Protein AF-K2GQ55-F1 (afdb_monomer)

Sequence (360 aa):
MLLIDILLFVNYVIGKKYDCITTNPDGVVEFISQTQTMPTHCKEFDKIKNYSYLFTRDYTFSANVISCKSMTFEGSLSIINTGNHWINVSTVEFLENSQIEFHANLESNTEFIFGANSKVMWYGSLSFQRLVKFKTAPSLNQTQLVIWDSNMIHLYKPNTTSNGFEIINPRDNKQCFDVMSFNNNNSLDFDKNSDNHYLQKDFDKGLKMTYGIAYLLSNKKLMRFCPNGIILNKNIICTIISPDYLPPLYPGSNYPFNYPHCPCNDETECTLNIESSLKSVNFNMVNISNTILHIDHEITLYNFVSAKQINVDDNVKLIIGSVASNNEYSQMIKFNNFEITNIRKSGIRSQFKYSSTKIH

Mean predicted aligned error: 9.98 Å

Foldseek 3Di:
DVVVVVVVVVCVVVLPPFQWEWDQPDNDTDIAGSPPPDRPPPDQQDVVPQGGYEYAEEDEDADQEHEHAEYEYDAEYEYAHPNQHEHEYQEYYYAALYEYEYAHHYEHQHEYEYYHNAAYEAAEAYEYFEEYYYQDAADAQRERAADQHALAYFFFPDDPVGNTYAYDDHPPDQFKHWHYFHQDLCRQVSPVPDPGGDHQVCQPVFNDHPFFTWHQALSSRIIMTGGPPHDDDQEHEKEFQDQEQDDDPDTDDPHRIPGNSDDSPDLGEYEYHYPQVAQEHEDVLDDAQRYEYEAEAAHEYENDAEYQEYEYEPPYHYHYYYPDPDDDDPRDYDYNDYDYDDPDDPPDDDDDDDDDDDDD

Structure (mmCIF, N/CA/C/O backbone):
data_AF-K2GQ55-F1
#
_entry.id   AF-K2GQ55-F1
#
loop_
_atom_site.group_PDB
_atom_site.id
_atom_site.type_symbol
_atom_site.label_atom_id
_atom_site.label_alt_id
_atom_site.label_comp_id
_atom_site.label_asym_id
_atom_site.label_entity_id
_atom_site.label_seq_id
_atom_site.pdbx_PDB_ins_code
_atom_site.Cartn_x
_atom_site.Cartn_y
_atom_site.Cartn_z
_atom_site.occupancy
_atom_site.B_iso_or_equiv
_atom_site.auth_seq_id
_atom_site.auth_comp_id
_atom_site.auth_asym_id
_atom_site.auth_atom_id
_atom_site.pdbx_PDB_model_num
ATOM 1 N N . MET A 1 1 ? 34.014 -32.989 -15.238 1.00 54.66 1 MET A N 1
ATOM 2 C CA . MET A 1 1 ? 33.503 -32.243 -16.406 1.00 54.66 1 MET A CA 1
ATOM 3 C C . MET A 1 1 ? 32.023 -31.955 -16.254 1.00 54.66 1 MET A C 1
ATOM 5 O O . MET A 1 1 ? 31.723 -30.815 -15.951 1.00 54.66 1 MET A O 1
ATOM 9 N N . LEU A 1 2 ? 31.138 -32.962 -16.247 1.00 56.38 2 LEU A N 1
ATOM 10 C CA . LEU A 1 2 ? 29.676 -32.770 -16.196 1.00 56.38 2 LEU A CA 1
ATOM 11 C C . LEU A 1 2 ? 29.158 -31.759 -15.145 1.00 56.38 2 LEU A C 1
ATOM 13 O O . LEU A 1 2 ? 28.290 -30.956 -15.453 1.00 56.38 2 LEU A O 1
ATOM 17 N N . LEU A 1 3 ? 29.694 -31.762 -13.917 1.00 48.56 3 LEU A N 1
ATOM 18 C CA . LEU A 1 3 ? 29.253 -30.842 -12.854 1.00 48.56 3 LEU A CA 1
ATOM 19 C C . LEU A 1 3 ? 29.685 -29.383 -13.100 1.00 48.56 3 LEU A C 1
ATOM 21 O O . LEU A 1 3 ? 28.941 -28.459 -12.791 1.00 48.56 3 LEU A O 1
ATOM 25 N N . ILE A 1 4 ? 30.878 -29.189 -13.671 1.00 59.09 4 ILE A N 1
ATOM 26 C CA . ILE A 1 4 ? 31.424 -27.874 -14.040 1.00 59.09 4 ILE A CA 1
ATOM 27 C C . ILE A 1 4 ? 30.675 -27.339 -15.262 1.00 59.09 4 ILE A C 1
ATOM 29 O O . ILE A 1 4 ? 30.332 -26.164 -15.293 1.00 59.09 4 ILE A O 1
ATOM 33 N N . ASP A 1 5 ? 30.343 -28.214 -16.212 1.00 44.41 5 ASP A N 1
ATOM 34 C CA . ASP A 1 5 ? 29.557 -27.870 -17.397 1.00 44.41 5 ASP A CA 1
ATOM 35 C C . ASP A 1 5 ? 28.110 -27.501 -17.023 1.00 44.41 5 ASP A C 1
ATOM 37 O O . ASP A 1 5 ? 27.577 -26.530 -17.550 1.00 44.41 5 ASP A O 1
ATOM 41 N N . ILE A 1 6 ? 27.495 -28.190 -16.050 1.00 59.22 6 ILE A N 1
ATOM 42 C CA . ILE A 1 6 ? 26.180 -27.822 -15.493 1.00 59.22 6 ILE A CA 1
ATOM 43 C C . ILE A 1 6 ? 26.255 -26.484 -14.744 1.00 59.22 6 ILE A C 1
ATOM 45 O O . ILE A 1 6 ? 25.395 -25.635 -14.947 1.00 59.22 6 ILE A O 1
ATOM 49 N N . LEU A 1 7 ? 27.281 -26.253 -13.919 1.00 44.12 7 LEU A N 1
ATOM 50 C CA . LEU A 1 7 ? 27.482 -24.973 -13.222 1.00 44.12 7 LEU A CA 1
ATOM 51 C C . LEU A 1 7 ? 27.727 -23.811 -14.195 1.00 44.12 7 LEU A C 1
ATOM 53 O O . LEU A 1 7 ? 27.197 -22.720 -13.990 1.00 44.12 7 LEU A O 1
ATOM 57 N N . LEU A 1 8 ? 28.485 -24.030 -15.271 1.00 45.28 8 LEU A N 1
ATOM 58 C CA . LEU A 1 8 ? 28.691 -23.051 -16.340 1.00 45.28 8 LEU A CA 1
ATOM 59 C C . LEU A 1 8 ? 27.409 -22.810 -17.137 1.00 45.28 8 LEU A C 1
ATOM 61 O O . LEU A 1 8 ? 27.114 -21.663 -17.449 1.00 45.28 8 LEU A O 1
ATOM 65 N N . PHE A 1 9 ? 26.617 -23.846 -17.417 1.00 42.47 9 PHE A N 1
ATOM 66 C CA . PHE A 1 9 ? 25.341 -23.714 -18.120 1.00 42.47 9 PHE A CA 1
ATOM 67 C C . PHE A 1 9 ? 24.284 -23.009 -17.260 1.00 42.47 9 PHE A C 1
ATOM 69 O O . PHE A 1 9 ? 23.573 -22.147 -17.759 1.00 42.47 9 PHE A O 1
ATOM 76 N N . VAL A 1 10 ? 24.223 -23.292 -15.956 1.00 45.50 10 VAL A N 1
ATOM 77 C CA . VAL A 1 10 ? 23.361 -22.580 -15.000 1.00 45.50 10 VAL A CA 1
ATOM 78 C C . VAL A 1 10 ? 23.778 -21.110 -14.900 1.00 45.50 10 VAL A C 1
ATOM 80 O O . VAL A 1 10 ? 22.920 -20.244 -15.023 1.00 45.50 10 VAL A O 1
ATOM 83 N N . ASN A 1 11 ? 25.075 -20.797 -14.804 1.00 36.53 11 ASN A N 1
ATOM 84 C CA . ASN A 1 11 ? 25.550 -19.407 -14.845 1.00 36.53 11 ASN A CA 1
ATOM 85 C C . ASN A 1 11 ? 25.309 -18.728 -16.211 1.00 36.53 11 ASN A C 1
ATOM 87 O O . ASN A 1 11 ? 24.976 -17.548 -16.256 1.00 36.53 11 ASN A O 1
ATOM 91 N N . TYR A 1 12 ? 25.405 -19.461 -17.325 1.00 38.53 12 TYR A N 1
ATOM 92 C CA . TYR A 1 12 ? 25.126 -18.952 -18.675 1.00 38.53 12 TYR A CA 1
ATOM 93 C C . TYR A 1 12 ? 23.629 -18.684 -18.907 1.00 38.53 12 TYR A C 1
ATOM 95 O O . TYR A 1 12 ? 23.268 -17.713 -19.569 1.00 38.53 12 TYR A O 1
ATOM 103 N N . VAL A 1 13 ? 22.751 -19.515 -18.336 1.00 43.31 13 VAL A N 1
ATOM 104 C CA . VAL A 1 13 ? 21.288 -19.363 -18.399 1.00 43.31 13 VAL A CA 1
ATOM 105 C C . VAL A 1 13 ? 20.795 -18.280 -17.429 1.00 43.31 13 VAL A C 1
ATOM 107 O O . VAL A 1 13 ? 19.871 -17.543 -17.767 1.00 43.31 13 VAL A O 1
ATOM 110 N N . ILE A 1 14 ? 21.442 -18.114 -16.269 1.00 43.88 14 ILE A N 1
ATOM 111 C CA . ILE A 1 14 ? 21.199 -16.986 -15.351 1.00 43.88 14 ILE A CA 1
ATOM 112 C C . ILE A 1 14 ? 21.713 -15.663 -15.962 1.00 43.88 14 ILE A C 1
ATOM 114 O O . ILE A 1 14 ? 21.113 -14.609 -15.752 1.00 43.88 14 ILE A O 1
ATOM 118 N N . GLY A 1 15 ? 22.752 -15.715 -16.804 1.00 42.06 15 GLY A N 1
ATOM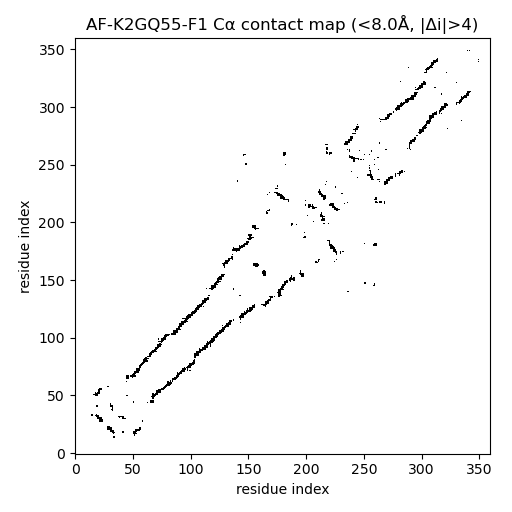 119 C CA . GLY A 1 15 ? 23.419 -14.562 -17.420 1.00 42.06 15 GLY A CA 1
ATOM 120 C C . GLY A 1 15 ? 22.666 -13.783 -18.511 1.00 42.06 15 GLY A C 1
ATOM 121 O O . GLY A 1 15 ? 23.310 -13.029 -19.235 1.00 42.06 15 GLY A O 1
ATOM 122 N N . LYS A 1 16 ? 21.342 -13.926 -18.688 1.00 54.28 16 LYS A N 1
ATOM 123 C CA . LYS A 1 16 ? 20.598 -13.197 -19.748 1.00 54.28 16 LYS A CA 1
ATOM 124 C C . LYS A 1 16 ? 19.200 -12.687 -19.368 1.00 54.28 16 LYS A C 1
ATOM 126 O O . LYS A 1 16 ? 18.341 -12.575 -20.241 1.00 54.28 16 LYS A O 1
ATOM 131 N N . LYS A 1 17 ? 18.926 -12.366 -18.097 1.00 69.62 17 LYS A N 1
ATOM 132 C CA . LYS A 1 17 ? 17.640 -11.721 -17.741 1.00 69.62 17 LYS A CA 1
ATOM 133 C C . LYS A 1 17 ? 17.667 -10.189 -17.871 1.00 69.62 17 LYS A C 1
ATOM 135 O O . LYS A 1 17 ? 16.632 -9.596 -18.165 1.00 69.62 17 LYS A O 1
ATOM 140 N N . TYR A 1 18 ? 18.828 -9.560 -17.699 1.00 80.19 18 TYR A N 1
ATOM 141 C CA . TYR A 1 18 ? 18.969 -8.100 -17.655 1.00 80.19 18 TYR A CA 1
ATOM 142 C C . TYR A 1 18 ? 20.150 -7.646 -18.513 1.00 80.19 18 TYR A C 1
ATOM 144 O O . TYR A 1 18 ? 21.153 -8.353 -18.594 1.00 80.19 18 TYR A O 1
ATOM 152 N N . ASP A 1 19 ? 20.037 -6.467 -19.123 1.00 82.56 19 ASP A N 1
ATOM 153 C CA . ASP A 1 19 ? 21.114 -5.881 -19.924 1.00 82.56 19 ASP A CA 1
ATOM 154 C C . ASP A 1 19 ? 22.137 -5.194 -19.017 1.00 82.56 19 ASP A C 1
ATOM 156 O O . ASP A 1 19 ? 23.343 -5.367 -19.193 1.00 82.56 19 ASP A O 1
ATOM 160 N N . CYS A 1 20 ? 21.647 -4.460 -18.013 1.00 84.69 20 CYS A N 1
ATOM 161 C CA . CYS A 1 20 ? 22.444 -3.598 -17.149 1.00 84.69 20 CYS A CA 1
ATOM 162 C C . CYS A 1 20 ? 22.182 -3.896 -15.669 1.00 84.69 20 CYS A C 1
ATOM 164 O O . CYS A 1 20 ? 21.028 -4.011 -15.258 1.00 84.69 20 CYS A O 1
ATOM 166 N N . ILE A 1 21 ? 23.241 -3.976 -14.861 1.00 85.69 21 ILE A N 1
ATOM 167 C CA . ILE A 1 21 ? 23.153 -4.156 -13.401 1.00 85.69 21 ILE A CA 1
ATOM 168 C C . ILE A 1 21 ? 23.889 -3.016 -12.700 1.00 85.69 21 ILE A C 1
ATOM 170 O O . ILE A 1 21 ? 25.001 -2.674 -13.103 1.00 85.69 21 ILE A O 1
ATOM 174 N N . THR A 1 22 ? 23.296 -2.455 -11.643 1.00 81.62 22 THR A N 1
ATOM 175 C CA . THR A 1 22 ? 23.974 -1.472 -10.787 1.00 81.62 22 THR A CA 1
ATOM 176 C C . THR A 1 22 ? 25.158 -2.092 -10.047 1.00 81.62 22 THR A C 1
ATOM 178 O O . THR A 1 22 ? 25.018 -3.114 -9.371 1.00 81.62 22 THR A O 1
ATOM 181 N N . THR A 1 23 ? 26.310 -1.436 -10.091 1.00 76.94 23 THR A N 1
ATOM 182 C CA . THR A 1 23 ? 27.508 -1.796 -9.327 1.00 76.94 23 THR A CA 1
ATOM 183 C C . THR A 1 23 ? 28.035 -0.607 -8.549 1.00 76.94 23 THR A C 1
ATOM 185 O O . THR A 1 23 ? 27.749 0.531 -8.899 1.00 76.94 23 THR A O 1
ATOM 188 N N . ASN A 1 24 ? 28.814 -0.873 -7.502 1.00 68.19 24 ASN A N 1
ATOM 189 C CA . ASN A 1 24 ? 29.443 0.170 -6.699 1.00 68.19 24 ASN A CA 1
ATOM 190 C C . ASN A 1 24 ? 30.912 -0.190 -6.409 1.00 68.19 24 ASN A C 1
ATOM 192 O O . ASN A 1 24 ? 31.211 -0.596 -5.284 1.00 68.19 24 ASN A O 1
ATOM 196 N N . PRO A 1 25 ? 31.805 -0.161 -7.418 1.00 58.56 25 PRO A N 1
ATOM 197 C CA . PRO A 1 25 ? 33.199 -0.550 -7.224 1.00 58.56 25 PRO A CA 1
ATOM 198 C C . PRO A 1 25 ? 33.938 0.410 -6.279 1.00 58.56 25 PRO A C 1
ATOM 200 O O . PRO A 1 25 ? 34.732 -0.055 -5.470 1.00 58.56 25 PRO A O 1
ATOM 203 N N . ASP A 1 26 ? 33.602 1.710 -6.318 1.00 56.22 26 ASP A N 1
ATOM 204 C CA . ASP A 1 26 ? 34.391 2.783 -5.684 1.00 56.22 26 ASP A CA 1
ATOM 205 C C . ASP A 1 26 ? 33.547 3.873 -4.981 1.00 56.22 26 ASP A C 1
ATOM 207 O O . ASP A 1 26 ? 33.962 5.023 -4.850 1.00 56.22 26 ASP A O 1
ATOM 211 N N . GLY A 1 27 ? 32.325 3.558 -4.543 1.00 58.84 27 GLY A N 1
ATOM 212 C CA . GLY A 1 27 ? 31.404 4.534 -3.933 1.00 58.84 27 GLY A CA 1
ATOM 213 C C . GLY A 1 27 ? 30.547 5.316 -4.939 1.00 58.84 27 GLY A C 1
ATOM 214 O O . GLY A 1 27 ? 29.640 6.039 -4.528 1.00 58.84 27 GLY A O 1
ATOM 215 N N . VAL A 1 28 ? 30.794 5.147 -6.242 1.00 64.25 28 VAL A N 1
ATOM 216 C CA . VAL A 1 28 ? 29.974 5.679 -7.338 1.00 64.25 28 VAL A CA 1
ATOM 217 C C . VAL A 1 28 ? 29.130 4.549 -7.919 1.00 64.25 28 VAL A C 1
ATOM 219 O O . VAL A 1 28 ? 29.651 3.489 -8.271 1.00 64.25 28 VAL A O 1
ATOM 222 N N . VAL A 1 29 ? 27.818 4.7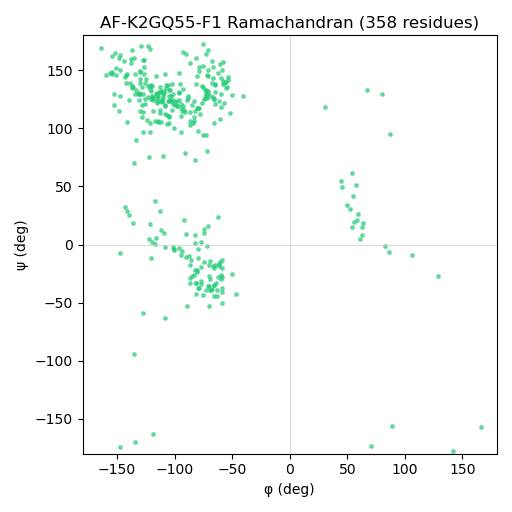70 -8.017 1.00 66.38 29 VAL A N 1
ATOM 223 C CA . VAL A 1 29 ? 26.913 3.791 -8.622 1.00 66.38 29 VAL A CA 1
ATOM 224 C C . VAL A 1 29 ? 27.003 3.888 -10.142 1.00 66.38 29 VAL A C 1
ATOM 226 O O . VAL A 1 29 ? 26.662 4.912 -10.730 1.00 66.38 29 VAL A O 1
ATOM 229 N N . GLU A 1 30 ? 27.440 2.800 -10.768 1.00 74.06 30 GLU A N 1
ATOM 230 C CA . GLU A 1 30 ? 27.568 2.650 -12.221 1.00 74.06 30 GLU A CA 1
ATOM 231 C C . GLU A 1 30 ? 26.724 1.474 -12.726 1.00 74.06 30 GLU A C 1
ATOM 233 O O . GLU A 1 30 ? 26.266 0.647 -11.937 1.00 74.06 30 GLU A O 1
ATOM 238 N N . PHE A 1 31 ? 26.543 1.359 -14.044 1.00 78.06 31 PHE A N 1
ATOM 239 C CA . PHE A 1 31 ? 25.898 0.200 -14.661 1.00 78.06 31 PHE A CA 1
ATOM 240 C C . PHE A 1 31 ? 26.902 -0.638 -15.450 1.00 78.06 31 PHE A C 1
ATOM 242 O O . PHE A 1 31 ? 27.559 -0.138 -16.361 1.00 78.06 31 PHE A O 1
ATOM 249 N N . ILE A 1 32 ? 26.956 -1.941 -15.166 1.00 75.50 32 ILE A N 1
ATOM 250 C CA . ILE A 1 32 ? 27.760 -2.895 -15.938 1.00 75.50 32 ILE A CA 1
ATOM 251 C C . ILE A 1 32 ? 26.852 -3.717 -16.852 1.00 75.50 32 ILE A C 1
ATOM 253 O O . ILE A 1 32 ? 25.830 -4.256 -16.420 1.00 75.50 32 ILE A O 1
ATOM 257 N N . SER A 1 33 ? 27.261 -3.831 -18.117 1.00 74.94 33 SER A N 1
ATOM 258 C CA . SER A 1 33 ? 26.619 -4.694 -19.111 1.00 74.94 33 SER A CA 1
ATOM 259 C C . SER A 1 33 ? 26.852 -6.170 -18.793 1.00 74.94 33 SER A C 1
ATOM 261 O O . SER A 1 33 ? 27.997 -6.602 -18.657 1.00 74.94 33 SER A O 1
ATOM 263 N N . GLN A 1 34 ? 25.781 -6.962 -18.730 1.00 70.56 34 GLN A N 1
ATOM 264 C CA . GLN A 1 34 ? 25.870 -8.424 -18.583 1.00 70.56 34 GLN A CA 1
ATOM 265 C C . GLN A 1 34 ? 26.158 -9.127 -19.913 1.00 70.56 34 GLN A C 1
ATOM 267 O O . GLN A 1 34 ? 26.728 -10.218 -19.948 1.00 70.56 34 GLN A O 1
ATOM 272 N N . THR A 1 35 ? 25.829 -8.488 -21.036 1.00 59.88 35 THR A N 1
ATOM 273 C CA . THR A 1 35 ? 26.257 -8.944 -22.357 1.00 59.88 35 THR A CA 1
ATOM 274 C C . THR A 1 35 ? 27.668 -8.411 -22.597 1.00 59.88 35 THR A C 1
ATOM 276 O O . THR A 1 35 ? 27.844 -7.205 -22.746 1.00 59.88 35 THR A O 1
ATOM 279 N N . GLN A 1 36 ? 28.684 -9.279 -22.596 1.00 51.78 36 GLN A N 1
ATOM 280 C CA . GLN A 1 36 ? 30.129 -8.957 -22.654 1.00 51.78 36 GLN A CA 1
ATOM 281 C C . GLN A 1 36 ? 30.615 -8.221 -23.931 1.00 51.78 36 GLN A C 1
ATOM 283 O O . GLN A 1 36 ? 31.789 -8.264 -24.289 1.00 51.78 36 GLN A O 1
ATOM 288 N N . THR A 1 37 ? 29.742 -7.518 -24.643 1.00 47.84 37 THR A N 1
ATOM 289 C CA . THR A 1 37 ? 30.074 -6.648 -25.768 1.00 47.84 37 THR A CA 1
ATOM 290 C C . THR A 1 37 ? 30.318 -5.224 -25.257 1.00 47.84 37 THR A C 1
ATOM 292 O O . THR A 1 37 ? 29.445 -4.375 -25.360 1.00 47.84 37 THR A O 1
ATOM 295 N N . MET A 1 38 ? 31.511 -4.984 -24.700 1.00 46.72 38 MET A N 1
ATOM 296 C CA . MET A 1 38 ? 32.070 -3.690 -24.250 1.00 46.72 38 MET A CA 1
ATOM 297 C C . MET A 1 38 ? 31.385 -2.990 -23.037 1.00 46.72 38 MET A C 1
ATOM 299 O O . MET A 1 38 ? 30.170 -2.799 -23.030 1.00 46.72 38 MET A O 1
ATOM 303 N N . PRO A 1 39 ? 32.153 -2.497 -22.035 1.00 50.19 39 PRO A N 1
ATOM 304 C CA . PRO A 1 39 ? 31.628 -1.808 -20.837 1.00 50.19 39 PRO A CA 1
ATOM 305 C C . PRO A 1 39 ? 30.786 -0.549 -21.112 1.00 50.19 39 PRO A C 1
ATOM 307 O O . PRO A 1 39 ? 30.006 -0.118 -20.274 1.00 50.19 39 PRO A O 1
ATOM 310 N N . THR A 1 40 ? 30.921 0.052 -22.295 1.00 51.66 40 THR A N 1
ATOM 311 C CA . THR A 1 40 ? 30.380 1.373 -22.653 1.00 51.66 40 THR A CA 1
ATOM 312 C C . THR A 1 40 ? 28.904 1.390 -23.082 1.00 51.66 40 THR A C 1
ATOM 314 O O . THR A 1 40 ? 28.390 2.456 -23.432 1.00 51.66 40 THR A O 1
ATOM 317 N N . HIS A 1 41 ? 28.205 0.248 -23.084 1.00 60.59 41 HIS A N 1
ATOM 318 C CA . HIS A 1 41 ? 26.826 0.161 -23.591 1.00 60.59 41 HIS A CA 1
ATOM 319 C C . HIS A 1 41 ? 25.739 0.494 -22.565 1.00 60.59 41 HIS A C 1
ATOM 321 O O . HIS A 1 41 ? 24.730 1.085 -22.948 1.00 60.59 41 HIS A O 1
ATOM 327 N N . CYS A 1 42 ? 25.946 0.190 -21.284 1.00 70.06 42 CYS A N 1
ATOM 328 C CA . CYS A 1 42 ? 25.000 0.531 -20.224 1.00 70.06 42 CYS A CA 1
ATOM 329 C C . CYS A 1 42 ? 25.191 1.981 -19.781 1.00 70.06 42 CYS A C 1
ATOM 331 O O . CYS A 1 42 ? 25.728 2.262 -18.716 1.00 70.06 42 CYS A O 1
ATOM 333 N N . LYS A 1 43 ? 24.769 2.920 -20.630 1.00 65.75 43 LYS A N 1
ATOM 334 C CA . LYS A 1 43 ? 24.594 4.308 -20.201 1.00 65.75 43 LYS A CA 1
ATOM 335 C C . LYS A 1 43 ? 23.283 4.448 -19.433 1.00 65.75 43 LYS A C 1
ATOM 337 O O . LYS A 1 43 ? 22.313 3.727 -19.693 1.00 65.75 43 LYS A O 1
ATOM 342 N N . GLU A 1 44 ? 23.279 5.386 -18.496 1.00 65.12 44 GLU A N 1
ATOM 343 C CA . GLU A 1 44 ? 22.095 5.804 -17.757 1.00 65.12 44 GLU A CA 1
ATOM 344 C C . GLU A 1 44 ? 20.969 6.158 -18.745 1.00 65.12 44 GLU A C 1
ATOM 346 O O . GLU A 1 44 ? 21.095 7.087 -19.543 1.00 65.12 44 GLU A O 1
ATOM 351 N N . PHE A 1 45 ? 19.907 5.349 -18.731 1.00 66.56 45 PHE A N 1
ATOM 352 C CA . PHE A 1 45 ? 18.636 5.577 -19.423 1.00 66.56 45 PHE A CA 1
ATOM 353 C C . PHE A 1 45 ? 18.740 6.052 -20.888 1.00 66.56 45 PHE A C 1
ATOM 355 O O . PHE A 1 45 ? 18.083 7.012 -21.302 1.00 66.56 45 PHE A O 1
ATOM 362 N N . ASP A 1 46 ? 19.547 5.352 -21.697 1.00 58.72 46 ASP A N 1
ATOM 363 C CA . ASP A 1 46 ? 19.682 5.623 -23.133 1.00 58.72 46 ASP A CA 1
ATOM 364 C C . ASP A 1 46 ? 18.367 5.317 -23.878 1.00 58.72 46 ASP A C 1
ATOM 366 O O . ASP A 1 46 ? 18.022 4.158 -24.140 1.00 58.72 46 ASP A O 1
ATOM 370 N N . LYS A 1 47 ? 17.645 6.385 -24.251 1.00 53.22 47 LYS A N 1
ATOM 371 C CA . LYS A 1 47 ? 16.368 6.351 -24.991 1.00 53.22 47 LYS A CA 1
ATOM 372 C C . LYS A 1 47 ? 16.394 5.483 -26.246 1.00 53.22 47 LYS A C 1
ATOM 374 O O . LYS A 1 47 ? 15.342 5.049 -26.703 1.00 53.22 47 LYS A O 1
ATOM 379 N N . ILE A 1 48 ? 17.566 5.283 -26.844 1.00 54.12 48 ILE A N 1
ATOM 380 C CA . ILE A 1 48 ? 17.694 4.642 -28.153 1.00 54.12 48 ILE A CA 1
ATOM 381 C C . ILE A 1 48 ? 17.665 3.111 -28.028 1.00 54.12 48 ILE A C 1
ATOM 383 O O . ILE A 1 48 ? 17.357 2.425 -29.000 1.00 54.12 48 ILE A O 1
ATOM 387 N N . LYS A 1 49 ? 17.971 2.550 -26.849 1.00 59.81 49 LYS A N 1
ATOM 388 C CA . LYS A 1 49 ? 18.387 1.141 -26.749 1.00 59.81 49 LYS A CA 1
ATOM 389 C C . LYS A 1 49 ? 17.470 0.219 -25.944 1.00 59.81 49 LYS A C 1
ATOM 391 O O . LYS A 1 49 ? 17.745 -0.973 -25.898 1.00 59.81 49 LYS A O 1
ATOM 396 N N . ASN A 1 50 ? 16.361 0.732 -25.398 1.00 75.31 50 ASN A N 1
ATOM 397 C CA . ASN A 1 50 ? 15.305 -0.055 -24.738 1.00 75.31 50 ASN A CA 1
ATOM 398 C C . ASN A 1 50 ? 15.862 -1.141 -23.790 1.00 75.31 50 ASN A C 1
ATOM 400 O O . ASN A 1 50 ? 15.568 -2.327 -23.940 1.00 75.31 50 ASN A O 1
ATOM 404 N N . TYR A 1 51 ? 16.709 -0.726 -22.847 1.00 82.94 51 TYR A N 1
ATOM 405 C CA . TYR A 1 51 ? 17.425 -1.631 -21.948 1.00 82.94 51 TYR A CA 1
ATOM 406 C C . TYR A 1 51 ? 16.569 -2.142 -20.785 1.00 82.94 51 TYR A C 1
ATOM 408 O O . TYR A 1 51 ? 15.646 -1.466 -20.319 1.00 82.94 51 TYR A O 1
ATOM 416 N N . SER A 1 52 ? 16.915 -3.330 -20.296 1.00 87.50 52 SER A N 1
ATOM 417 C CA . SER A 1 52 ? 16.435 -3.923 -19.049 1.00 87.50 52 SER A CA 1
ATOM 418 C C . SER A 1 52 ? 17.463 -3.729 -17.927 1.00 87.50 52 SER A C 1
ATOM 420 O O . SER A 1 52 ? 18.586 -4.226 -18.019 1.00 87.50 52 SER A O 1
ATOM 422 N N . TYR A 1 53 ? 17.067 -3.042 -16.856 1.00 88.19 53 TYR A N 1
ATOM 423 C CA . TYR A 1 53 ? 17.922 -2.696 -15.718 1.00 88.19 53 TYR A CA 1
ATOM 424 C C . TYR A 1 53 ? 17.582 -3.527 -14.476 1.00 88.19 53 TYR A C 1
ATOM 426 O O . TYR A 1 53 ? 16.406 -3.681 -14.145 1.00 88.19 53 TYR A O 1
ATOM 434 N N . LEU A 1 54 ? 18.606 -4.004 -13.766 1.00 91.12 54 LEU A N 1
ATOM 435 C CA . LEU A 1 54 ? 18.508 -4.557 -12.416 1.00 91.12 54 LEU A CA 1
ATOM 436 C C . LEU A 1 54 ? 19.200 -3.620 -11.421 1.00 91.12 54 LEU A C 1
ATOM 438 O O . LEU A 1 54 ? 20.399 -3.348 -11.527 1.00 91.12 54 LEU A O 1
ATOM 442 N N . PHE A 1 55 ? 18.439 -3.180 -10.431 1.00 91.75 55 PHE A N 1
ATOM 443 C CA . PHE A 1 55 ? 18.895 -2.385 -9.305 1.00 91.75 55 PHE A CA 1
ATOM 444 C C . PHE A 1 55 ? 19.056 -3.293 -8.090 1.00 91.75 55 PHE A C 1
ATOM 446 O O . PHE A 1 55 ? 18.101 -3.932 -7.649 1.00 91.75 55 PHE A O 1
ATOM 453 N N . THR A 1 56 ? 20.272 -3.334 -7.559 1.00 91.38 56 THR A N 1
ATOM 454 C CA . THR A 1 56 ? 20.651 -4.096 -6.356 1.00 91.38 56 THR A CA 1
ATOM 455 C C . THR A 1 56 ? 21.186 -3.192 -5.245 1.00 91.38 56 THR A C 1
ATOM 457 O O . THR A 1 56 ? 21.659 -3.668 -4.212 1.00 91.38 56 THR A O 1
ATOM 460 N N . ARG A 1 57 ? 21.188 -1.875 -5.483 1.00 89.06 57 ARG A N 1
ATOM 461 C CA . ARG A 1 57 ? 21.735 -0.834 -4.610 1.00 89.06 57 ARG A CA 1
ATOM 462 C C . ARG A 1 57 ? 20.928 0.448 -4.752 1.00 89.06 57 ARG A C 1
ATOM 464 O O . ARG A 1 57 ? 20.257 0.641 -5.768 1.00 89.06 57 ARG A O 1
ATOM 471 N N . ASP A 1 58 ? 21.059 1.317 -3.756 1.00 91.62 58 ASP A N 1
ATOM 472 C CA . ASP A 1 58 ? 20.523 2.674 -3.806 1.00 91.62 58 ASP A CA 1
ATOM 473 C C . ASP A 1 58 ? 21.018 3.398 -5.056 1.00 91.62 58 ASP A C 1
ATOM 475 O O . ASP A 1 58 ? 22.173 3.235 -5.460 1.00 91.62 58 ASP A O 1
ATOM 479 N N . TYR A 1 59 ? 20.153 4.200 -5.671 1.00 88.81 59 TYR A N 1
ATOM 480 C CA . TYR A 1 59 ? 20.517 4.943 -6.867 1.00 88.81 59 TYR A CA 1
ATOM 481 C C . TYR A 1 59 ? 19.792 6.280 -6.955 1.00 88.81 59 TYR A C 1
ATOM 483 O O . TYR A 1 59 ? 18.564 6.344 -6.914 1.00 88.81 59 TYR A O 1
ATOM 491 N N . THR A 1 60 ? 20.572 7.342 -7.145 1.00 89.38 60 THR A N 1
ATOM 492 C CA . THR A 1 60 ? 20.071 8.704 -7.329 1.00 89.38 60 THR A CA 1
ATOM 493 C C . THR A 1 60 ? 20.445 9.197 -8.714 1.00 89.38 60 THR A C 1
ATOM 495 O O . THR A 1 60 ? 21.612 9.145 -9.096 1.00 89.38 60 THR A O 1
ATOM 498 N N . PHE A 1 61 ? 19.466 9.722 -9.442 1.00 84.25 61 PHE A N 1
ATOM 499 C CA . PHE A 1 61 ? 19.655 10.283 -10.775 1.00 84.25 61 PHE A CA 1
ATOM 500 C C . PHE A 1 61 ? 18.892 11.597 -10.957 1.00 84.25 61 PHE A C 1
ATOM 502 O O . PHE A 1 61 ? 18.048 11.977 -10.139 1.00 84.25 61 PHE A O 1
ATOM 509 N N . SER A 1 62 ? 19.206 12.317 -12.034 1.00 81.94 62 SER A N 1
ATOM 510 C CA . SER A 1 62 ? 18.608 13.620 -12.369 1.00 81.94 62 SER A CA 1
ATOM 511 C C . SER A 1 62 ? 18.237 13.763 -13.852 1.00 81.94 62 SER A C 1
ATOM 513 O O . SER A 1 62 ? 18.055 14.872 -14.348 1.00 81.94 62 SER A O 1
ATOM 515 N N . ALA A 1 63 ? 18.119 12.653 -14.586 1.00 71.31 63 ALA A N 1
ATOM 516 C CA . ALA A 1 63 ? 17.904 12.685 -16.029 1.00 71.31 63 ALA A CA 1
ATOM 517 C C . ALA A 1 63 ? 16.529 13.257 -16.443 1.00 71.31 63 ALA A C 1
ATOM 519 O O . ALA A 1 63 ? 15.484 12.919 -15.886 1.00 71.31 63 ALA A O 1
ATOM 520 N N . ASN A 1 64 ? 16.533 14.075 -17.505 1.00 68.56 64 ASN A N 1
ATOM 521 C CA . ASN A 1 64 ? 15.356 14.826 -17.963 1.00 68.56 64 ASN A CA 1
ATOM 522 C C . ASN A 1 64 ? 14.240 13.968 -18.577 1.00 68.56 64 ASN A C 1
ATOM 524 O O . ASN A 1 64 ? 13.079 14.368 -18.597 1.00 68.56 64 ASN A O 1
ATOM 528 N N . VAL A 1 65 ? 14.576 12.810 -19.144 1.00 70.19 65 VAL A N 1
ATOM 529 C CA . VAL A 1 65 ? 13.592 11.877 -19.701 1.00 70.19 65 VAL A CA 1
ATOM 530 C C . VAL A 1 65 ? 14.168 10.478 -19.623 1.00 70.19 65 VAL A C 1
ATOM 532 O O . VAL A 1 65 ? 15.185 10.195 -20.257 1.00 70.19 65 VAL A O 1
ATOM 535 N N . ILE A 1 66 ? 13.474 9.602 -18.911 1.00 77.75 66 ILE A N 1
ATOM 536 C CA . ILE A 1 66 ? 13.891 8.219 -18.729 1.00 77.75 66 ILE A CA 1
ATOM 537 C C . ILE A 1 66 ? 12.893 7.328 -19.436 1.00 77.75 66 ILE A C 1
ATOM 539 O O . ILE A 1 66 ? 11.697 7.382 -19.151 1.00 77.75 66 ILE A O 1
ATOM 543 N N . SER A 1 67 ? 13.385 6.502 -20.355 1.00 85.31 67 SER A N 1
ATOM 544 C CA . SER A 1 67 ? 12.592 5.418 -20.912 1.00 85.31 67 SER A CA 1
ATOM 545 C C . SER A 1 67 ? 13.409 4.145 -21.031 1.00 85.31 67 SER A C 1
ATOM 547 O O . SER A 1 67 ? 14.564 4.181 -21.453 1.00 85.31 67 SER A O 1
ATOM 549 N N . CYS A 1 68 ? 12.824 3.024 -20.618 1.00 86.00 68 CYS A N 1
ATOM 550 C CA . CYS A 1 68 ? 13.489 1.729 -20.648 1.00 86.00 68 CYS A CA 1
ATOM 551 C C . CYS A 1 68 ? 12.489 0.579 -20.804 1.00 86.00 68 CYS A C 1
ATOM 553 O O . CYS A 1 68 ? 11.279 0.730 -20.602 1.00 86.00 68 CYS A O 1
ATOM 555 N N . LYS A 1 69 ? 13.005 -0.599 -21.154 1.00 88.56 69 LYS A N 1
ATOM 556 C CA . LYS A 1 69 ? 12.186 -1.799 -21.309 1.00 88.56 69 LYS A CA 1
ATOM 557 C C . LYS A 1 69 ? 11.699 -2.276 -19.958 1.00 88.56 69 LYS A C 1
ATOM 559 O O . LYS A 1 69 ? 10.501 -2.463 -19.764 1.00 88.56 69 LYS A O 1
ATOM 564 N N . SER A 1 70 ? 12.620 -2.460 -19.018 1.00 91.31 70 SER A N 1
ATOM 565 C CA . SER A 1 70 ? 12.255 -2.890 -17.678 1.00 91.31 70 SER A CA 1
ATOM 566 C C . SER A 1 70 ? 13.168 -2.336 -16.602 1.00 91.31 70 SER A C 1
ATOM 568 O O . SER A 1 70 ? 14.361 -2.140 -16.826 1.00 91.31 70 SER A O 1
ATOM 570 N N . MET A 1 71 ? 12.596 -2.162 -15.418 1.00 93.56 71 MET A N 1
ATOM 571 C CA . MET A 1 71 ? 13.324 -1.947 -14.176 1.00 93.56 71 MET A CA 1
ATOM 572 C C . MET A 1 71 ? 12.985 -3.081 -13.218 1.00 93.56 71 MET A C 1
ATOM 574 O O . MET A 1 71 ? 11.813 -3.350 -12.954 1.00 93.56 71 MET A O 1
ATOM 578 N N . THR A 1 72 ? 14.009 -3.748 -12.708 1.00 95.81 72 THR A N 1
ATOM 579 C CA . THR A 1 72 ? 13.872 -4.803 -11.713 1.00 95.81 72 THR A CA 1
ATOM 580 C C . THR A 1 72 ? 14.635 -4.422 -10.459 1.00 95.81 72 THR A C 1
ATOM 582 O O . THR A 1 72 ? 15.750 -3.920 -10.555 1.00 95.81 72 THR A O 1
ATOM 585 N N . PHE A 1 73 ? 14.043 -4.659 -9.295 1.00 96.50 73 PHE A N 1
ATOM 586 C CA . PHE A 1 73 ? 14.599 -4.273 -8.003 1.00 96.50 73 PHE A CA 1
ATOM 587 C C . PHE A 1 73 ? 14.798 -5.498 -7.121 1.00 96.50 73 PHE A C 1
ATOM 589 O O . PHE A 1 73 ? 13.888 -6.322 -6.993 1.00 96.50 73 PHE A O 1
ATOM 596 N N . GLU A 1 74 ? 15.978 -5.599 -6.518 1.00 95.19 74 GLU A N 1
ATOM 597 C CA . GLU A 1 74 ? 16.366 -6.693 -5.635 1.00 95.19 74 GLU A CA 1
ATOM 598 C C . GLU A 1 74 ? 16.977 -6.163 -4.338 1.00 95.19 74 GLU A C 1
ATOM 600 O O . GLU A 1 74 ? 17.912 -5.363 -4.353 1.00 95.19 74 GLU A O 1
ATOM 605 N N . GLY A 1 75 ? 16.474 -6.668 -3.212 1.00 94.75 75 GLY A N 1
ATOM 606 C CA . GLY A 1 75 ? 16.970 -6.324 -1.883 1.00 94.75 75 GLY A CA 1
ATOM 607 C C . GLY A 1 75 ? 16.272 -5.106 -1.280 1.00 94.75 75 GLY A C 1
ATOM 608 O O . GLY A 1 75 ? 15.128 -4.797 -1.617 1.00 94.75 75 GLY A O 1
ATOM 609 N N . SER A 1 76 ? 16.953 -4.449 -0.344 1.00 97.19 76 SER A N 1
ATOM 610 C CA . SER A 1 76 ? 16.453 -3.256 0.343 1.00 97.19 76 SER A CA 1
ATOM 611 C C . SER A 1 76 ? 17.220 -2.038 -0.144 1.00 97.19 76 SER A C 1
ATOM 613 O O . SER A 1 76 ? 18.424 -1.962 0.101 1.00 97.19 76 SER A O 1
ATOM 615 N N . LEU A 1 77 ? 16.552 -1.130 -0.854 1.00 95.44 77 LEU A N 1
ATOM 616 C CA . LEU A 1 77 ? 17.213 0.013 -1.485 1.00 95.44 77 LEU A CA 1
ATOM 617 C C . LEU A 1 77 ? 16.276 1.208 -1.702 1.00 95.44 77 LEU A C 1
ATOM 619 O O . LEU A 1 77 ? 15.051 1.064 -1.711 1.00 95.44 77 LEU A O 1
ATOM 623 N N . SER A 1 78 ? 16.872 2.376 -1.928 1.00 95.25 78 SER A N 1
ATOM 624 C CA . SER A 1 78 ? 16.202 3.635 -2.249 1.00 95.25 78 SER A CA 1
ATOM 625 C C . SER A 1 78 ? 16.551 4.117 -3.658 1.00 95.25 78 SER A C 1
ATOM 627 O O . SER A 1 78 ? 17.719 4.184 -4.043 1.00 95.25 78 SER A O 1
ATOM 629 N N . ILE A 1 79 ? 15.532 4.462 -4.441 1.00 93.06 79 ILE A N 1
ATOM 630 C CA . ILE A 1 79 ? 15.670 5.012 -5.789 1.00 93.06 79 ILE A CA 1
ATOM 631 C C . ILE A 1 79 ? 15.136 6.434 -5.795 1.00 93.06 79 ILE A C 1
ATOM 633 O O . ILE A 1 79 ? 13.964 6.655 -5.497 1.00 93.06 79 ILE A O 1
ATOM 637 N N . ILE A 1 80 ? 15.977 7.395 -6.169 1.00 92.81 80 ILE A N 1
ATOM 638 C CA . ILE A 1 80 ? 15.645 8.816 -6.082 1.00 92.81 80 ILE A CA 1
ATOM 639 C C . ILE A 1 80 ? 15.842 9.494 -7.435 1.00 92.81 80 ILE A C 1
ATOM 641 O O . ILE A 1 80 ? 16.950 9.550 -7.967 1.00 92.81 80 ILE A O 1
ATOM 645 N N . ASN A 1 81 ? 14.769 10.079 -7.967 1.00 90.00 81 ASN A N 1
ATOM 646 C CA . ASN A 1 81 ? 14.833 10.968 -9.119 1.00 90.00 81 ASN A CA 1
ATOM 647 C C . ASN A 1 81 ? 14.768 12.432 -8.672 1.00 90.00 81 ASN A C 1
ATOM 649 O O . ASN A 1 81 ? 13.696 12.993 -8.452 1.00 90.00 81 ASN A O 1
ATOM 653 N N . THR A 1 82 ? 15.920 13.087 -8.619 1.00 88.50 82 THR A N 1
ATOM 654 C CA . THR A 1 82 ? 16.020 14.511 -8.256 1.00 88.50 82 THR A CA 1
ATOM 655 C C . THR A 1 82 ? 15.550 15.463 -9.359 1.00 88.50 82 THR A C 1
ATOM 657 O O . THR A 1 82 ? 15.296 16.633 -9.087 1.00 88.50 82 THR A O 1
ATOM 660 N N . GLY A 1 83 ? 15.393 14.978 -10.596 1.00 82.12 83 GLY A N 1
ATOM 661 C CA . GLY A 1 83 ? 14.906 15.775 -11.726 1.00 82.12 83 GLY A CA 1
ATOM 662 C C . GLY A 1 83 ? 13.383 15.950 -11.760 1.00 82.12 83 GLY A C 1
ATOM 663 O O . GLY A 1 83 ? 12.883 16.754 -12.538 1.00 82.12 83 GLY A O 1
ATOM 664 N N . ASN A 1 84 ? 12.625 15.205 -10.943 1.00 79.50 84 ASN A N 1
ATOM 665 C CA . ASN A 1 84 ? 11.150 15.208 -10.919 1.00 79.50 84 ASN A CA 1
ATOM 666 C C . ASN A 1 84 ? 10.475 14.891 -12.281 1.00 79.50 84 ASN A C 1
ATOM 668 O O . ASN A 1 84 ? 9.301 15.191 -12.510 1.00 79.50 84 ASN A O 1
ATOM 672 N N . HIS A 1 85 ? 11.204 14.269 -13.208 1.00 85.06 85 HIS A N 1
ATOM 673 C CA . HIS A 1 85 ? 10.693 13.882 -14.522 1.00 85.06 85 HIS A CA 1
ATOM 674 C C . HIS A 1 85 ? 10.019 12.505 -14.503 1.00 85.06 85 HIS A C 1
ATOM 676 O O . HIS A 1 85 ? 10.322 11.658 -13.662 1.00 85.06 85 HIS A O 1
ATOM 682 N N . TRP A 1 86 ? 9.115 12.271 -15.460 1.00 90.06 86 TRP A N 1
ATOM 683 C CA . TRP A 1 86 ? 8.448 10.979 -15.620 1.00 90.06 86 TRP A CA 1
ATOM 684 C C . TRP A 1 86 ? 9.400 9.906 -16.151 1.00 90.06 86 TRP A C 1
ATOM 686 O O . TRP A 1 86 ? 10.091 10.093 -17.158 1.00 90.06 86 TRP A O 1
ATOM 696 N N . ILE A 1 87 ? 9.369 8.755 -15.488 1.00 91.44 87 ILE A N 1
ATOM 697 C CA . ILE A 1 87 ? 10.013 7.516 -15.911 1.00 91.44 87 ILE A CA 1
ATOM 698 C C . ILE A 1 87 ? 8.996 6.712 -16.715 1.00 91.44 87 ILE A C 1
ATOM 700 O O . ILE A 1 87 ? 7.962 6.328 -16.185 1.00 91.44 87 ILE A O 1
ATOM 704 N N . ASN A 1 88 ? 9.292 6.434 -17.981 1.00 91.69 88 ASN A N 1
ATOM 705 C CA . ASN A 1 88 ? 8.441 5.634 -18.860 1.00 91.69 88 ASN A CA 1
ATOM 706 C C . ASN A 1 88 ? 9.024 4.235 -19.044 1.00 91.69 88 ASN A C 1
ATOM 708 O O . ASN A 1 88 ? 9.987 4.046 -19.791 1.00 91.69 88 ASN A O 1
ATOM 712 N N . VAL A 1 89 ? 8.441 3.238 -18.393 1.00 92.12 89 VAL A N 1
ATOM 713 C CA . VAL A 1 89 ? 8.964 1.870 -18.389 1.00 92.12 89 VAL A CA 1
ATOM 714 C C . VAL A 1 89 ? 7.905 0.881 -18.860 1.00 92.12 89 VAL A C 1
ATOM 716 O O . VAL A 1 89 ? 6.725 1.018 -18.557 1.00 92.12 89 VAL A O 1
ATOM 719 N N . SER A 1 90 ? 8.299 -0.139 -19.625 1.00 92.81 90 SER A N 1
ATOM 720 C CA . SER A 1 90 ? 7.322 -1.159 -20.039 1.00 92.81 90 SER A CA 1
ATOM 721 C C . SER A 1 90 ? 6.981 -2.112 -18.894 1.00 92.81 90 SER A C 1
ATOM 723 O O . SER A 1 90 ? 5.810 -2.426 -18.677 1.00 92.81 90 SER A O 1
ATOM 725 N N . THR A 1 91 ? 7.988 -2.564 -18.144 1.00 95.12 91 THR A N 1
ATOM 726 C CA . THR A 1 91 ? 7.809 -3.502 -17.030 1.00 95.12 91 THR A CA 1
ATOM 727 C C . THR A 1 91 ? 8.582 -3.090 -15.784 1.00 95.12 91 THR A C 1
ATOM 729 O O . THR A 1 91 ? 9.790 -2.882 -15.833 1.00 95.12 91 THR A O 1
ATOM 732 N N . VAL A 1 92 ? 7.897 -3.051 -14.648 1.00 97.12 92 VAL A N 1
ATOM 733 C CA . VAL A 1 92 ? 8.505 -2.903 -13.323 1.00 97.12 92 VAL A CA 1
ATOM 734 C C . VAL A 1 92 ? 8.361 -4.218 -12.569 1.00 97.12 92 VAL A C 1
ATOM 736 O O . VAL A 1 92 ? 7.260 -4.760 -12.504 1.00 97.12 92 VAL A O 1
ATOM 739 N N . GLU A 1 93 ? 9.447 -4.740 -12.000 1.00 97.81 93 GLU A N 1
ATOM 740 C CA . GLU A 1 93 ? 9.425 -5.959 -11.184 1.00 97.81 93 GLU A CA 1
ATOM 741 C C . GLU A 1 93 ? 10.157 -5.752 -9.853 1.00 97.81 93 GLU A C 1
ATOM 743 O O . GLU A 1 93 ? 11.341 -5.435 -9.825 1.00 97.81 93 GLU A O 1
ATOM 748 N N . PHE A 1 94 ? 9.472 -6.008 -8.744 1.00 97.88 94 PHE A N 1
ATOM 749 C CA . PHE A 1 94 ? 10.072 -6.122 -7.417 1.00 97.88 94 PHE A CA 1
ATOM 750 C C . PHE A 1 94 ? 10.289 -7.600 -7.114 1.00 97.88 94 PHE A C 1
ATOM 752 O O . PHE A 1 94 ? 9.331 -8.375 -7.110 1.00 97.88 94 PHE A O 1
ATOM 759 N N . LEU A 1 95 ? 11.535 -8.022 -6.897 1.00 96.81 95 LEU A N 1
ATOM 760 C CA . LEU A 1 95 ? 11.826 -9.418 -6.571 1.00 96.81 95 LEU A CA 1
ATOM 761 C C . LEU A 1 95 ? 11.359 -9.767 -5.154 1.00 96.81 95 LEU A C 1
ATOM 763 O O . LEU A 1 95 ? 11.004 -8.899 -4.354 1.00 96.81 95 LEU A O 1
ATOM 767 N N . GLU A 1 96 ? 11.330 -11.060 -4.847 1.00 95.69 96 GLU A N 1
ATOM 768 C CA . GLU A 1 96 ? 10.870 -11.561 -3.551 1.00 95.69 96 GLU A CA 1
ATOM 769 C C . GLU A 1 96 ? 11.644 -10.928 -2.389 1.00 95.69 96 GLU A C 1
ATOM 771 O O . GLU A 1 96 ? 12.852 -10.724 -2.468 1.00 95.69 96 GLU A O 1
ATOM 776 N N . ASN A 1 97 ? 10.926 -10.611 -1.311 1.00 96.38 97 ASN A N 1
ATOM 777 C CA . ASN A 1 97 ? 11.423 -9.959 -0.096 1.00 96.38 97 ASN A CA 1
ATOM 778 C C . ASN A 1 97 ? 12.024 -8.551 -0.287 1.00 96.38 97 ASN A C 1
ATOM 780 O O . ASN A 1 97 ? 12.500 -7.971 0.689 1.00 96.38 97 ASN A O 1
ATOM 784 N N . SER A 1 98 ? 11.973 -7.970 -1.490 1.00 97.19 98 SER A N 1
ATOM 785 C CA . SER A 1 98 ? 12.532 -6.636 -1.741 1.00 97.19 98 SER A CA 1
ATOM 786 C C . SER A 1 98 ? 11.786 -5.549 -0.964 1.00 97.19 98 SER A C 1
ATOM 788 O O . SER A 1 98 ? 10.556 -5.569 -0.905 1.00 97.19 98 SER A O 1
ATOM 790 N N . GLN A 1 99 ? 12.521 -4.596 -0.390 1.00 97.62 99 GLN A N 1
ATOM 791 C CA . GLN A 1 99 ? 11.990 -3.458 0.367 1.00 97.62 99 GLN A CA 1
ATOM 792 C C . GLN A 1 99 ? 12.459 -2.169 -0.304 1.00 97.62 99 GLN A C 1
ATOM 794 O O . GLN A 1 99 ? 13.593 -1.739 -0.107 1.00 97.62 99 GLN A O 1
ATOM 799 N N . ILE A 1 100 ? 11.612 -1.583 -1.144 1.0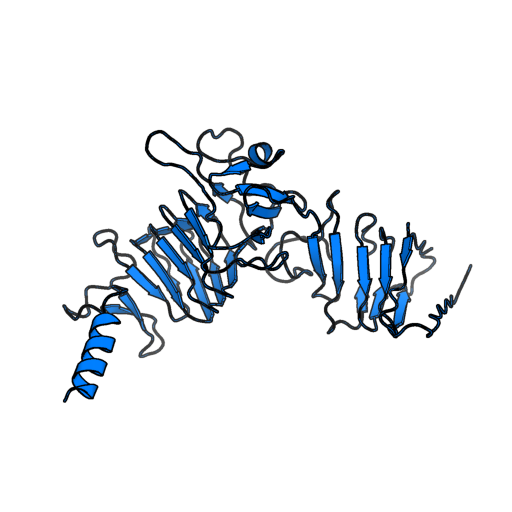0 97.50 100 ILE A N 1
ATOM 800 C CA . ILE A 1 100 ? 12.019 -0.471 -2.004 1.00 97.50 100 ILE A CA 1
ATOM 801 C C . ILE A 1 100 ? 11.393 0.826 -1.533 1.00 97.50 100 ILE A C 1
ATOM 803 O O . ILE A 1 100 ? 10.183 0.899 -1.332 1.00 97.50 100 ILE A O 1
ATOM 807 N N . GLU A 1 101 ? 1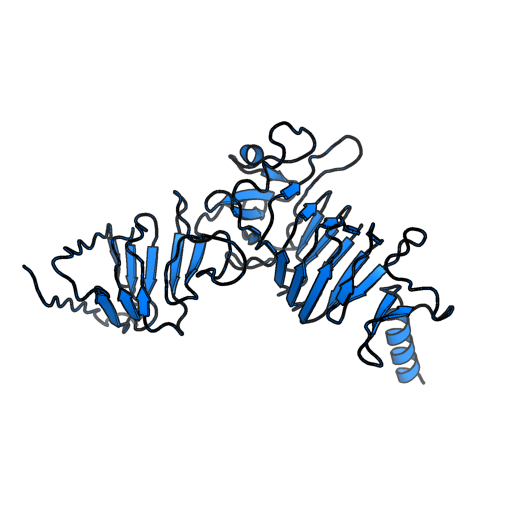2.210 1.861 -1.423 1.00 96.75 101 GLU A N 1
ATOM 808 C CA . GLU A 1 101 ? 11.755 3.238 -1.318 1.00 96.75 101 GLU A CA 1
ATOM 809 C C . GLU A 1 101 ? 11.959 3.925 -2.669 1.00 96.75 101 GLU A C 1
ATOM 811 O O . GLU A 1 101 ? 13.055 3.905 -3.220 1.00 96.75 101 GLU A O 1
ATOM 816 N N . PHE A 1 102 ? 10.902 4.481 -3.251 1.00 95.12 102 PHE A N 1
ATOM 817 C CA . PHE A 1 102 ? 10.941 5.017 -4.607 1.00 95.12 102 PHE A CA 1
ATOM 818 C C . PHE A 1 102 ? 10.431 6.453 -4.635 1.00 95.12 102 PHE A C 1
ATOM 820 O O . PHE A 1 102 ? 9.253 6.702 -4.393 1.00 95.12 102 PHE A O 1
ATOM 827 N N . HIS A 1 103 ? 11.318 7.389 -4.961 1.00 94.38 103 HIS A N 1
ATOM 828 C CA . HIS A 1 103 ? 11.065 8.828 -5.014 1.00 94.38 103 HIS A CA 1
ATOM 829 C C . HIS A 1 103 ? 11.077 9.317 -6.462 1.00 94.38 103 HIS A C 1
ATOM 831 O O . HIS A 1 103 ? 12.069 9.885 -6.927 1.00 94.38 103 HIS A O 1
ATOM 837 N N . ALA A 1 104 ? 10.006 9.043 -7.212 1.00 92.19 104 ALA A N 1
ATOM 838 C CA . ALA A 1 104 ? 9.848 9.553 -8.574 1.00 92.19 104 ALA A CA 1
ATOM 839 C C . ALA A 1 104 ? 8.412 9.445 -9.106 1.00 92.19 104 ALA A C 1
ATOM 841 O O . ALA A 1 104 ? 7.568 8.719 -8.579 1.00 92.19 104 ALA A O 1
ATOM 842 N N . ASN A 1 105 ? 8.185 10.100 -10.246 1.00 94.12 105 ASN A N 1
ATOM 843 C CA . ASN A 1 105 ? 7.007 9.881 -11.078 1.00 94.12 105 ASN A CA 1
ATOM 844 C C . ASN A 1 105 ? 7.285 8.745 -12.075 1.00 94.12 105 ASN A C 1
ATOM 846 O O . ASN A 1 105 ? 8.286 8.802 -12.797 1.00 94.12 105 ASN A O 1
ATOM 850 N N . LEU A 1 106 ? 6.421 7.729 -12.141 1.00 94.88 106 LEU A N 1
ATOM 851 C CA . LEU A 1 106 ? 6.612 6.581 -13.035 1.00 94.88 106 LEU A CA 1
ATOM 852 C C . LEU A 1 106 ? 5.324 6.160 -13.734 1.00 94.88 106 LEU A C 1
ATOM 854 O O . LEU A 1 106 ? 4.274 6.010 -13.115 1.00 94.88 106 LEU A O 1
ATOM 858 N N . GLU A 1 107 ? 5.450 5.881 -15.026 1.00 94.81 107 GLU A N 1
ATOM 859 C CA . GLU A 1 107 ? 4.445 5.232 -15.853 1.00 94.81 107 GLU A CA 1
ATOM 860 C C . GLU A 1 107 ? 4.908 3.830 -16.258 1.00 94.81 107 GLU A C 1
ATOM 862 O O . GLU A 1 107 ? 5.980 3.658 -16.847 1.00 94.81 107 GLU A O 1
ATOM 867 N N . SER A 1 108 ? 4.090 2.826 -15.926 1.00 94.94 108 SER A N 1
ATOM 868 C CA . SER A 1 108 ? 4.255 1.448 -16.385 1.00 94.94 108 SER A CA 1
ATOM 869 C C . SER A 1 108 ? 3.276 1.129 -17.512 1.00 94.94 108 SER A C 1
ATOM 871 O O . SER A 1 108 ? 2.056 1.092 -17.313 1.00 94.94 108 SER A O 1
ATOM 873 N N . ASN A 1 109 ? 3.823 0.844 -18.694 1.00 92.25 109 ASN A N 1
ATOM 874 C CA . ASN A 1 109 ? 3.037 0.666 -19.917 1.00 92.25 109 ASN A CA 1
ATOM 875 C C . ASN A 1 109 ? 2.443 -0.744 -20.063 1.00 92.25 109 ASN A C 1
ATOM 877 O O . ASN A 1 109 ? 1.455 -0.950 -20.766 1.00 92.25 109 ASN A O 1
ATOM 881 N N . THR A 1 110 ? 3.067 -1.760 -19.457 1.00 94.06 110 THR A N 1
ATOM 882 C CA . THR A 1 110 ? 2.653 -3.164 -19.635 1.00 94.06 110 THR A CA 1
ATOM 883 C C . THR A 1 110 ? 2.419 -3.870 -18.310 1.00 94.06 110 THR A C 1
ATOM 885 O O . THR A 1 110 ? 1.320 -4.377 -18.088 1.00 94.06 110 THR A O 1
ATOM 888 N N . GLU A 1 111 ? 3.428 -3.945 -17.441 1.00 96.19 111 GLU A N 1
ATOM 889 C CA . GLU A 1 111 ? 3.352 -4.774 -16.232 1.00 96.19 111 GLU A CA 1
ATOM 890 C C . GLU A 1 111 ? 4.024 -4.110 -15.029 1.00 96.19 111 GLU A C 1
ATOM 892 O O . GLU A 1 111 ? 5.107 -3.537 -15.129 1.00 96.19 111 GLU A O 1
ATOM 897 N N . PHE A 1 112 ? 3.390 -4.228 -13.870 1.00 97.81 112 PHE A N 1
ATOM 898 C CA . PHE A 1 112 ? 3.923 -3.834 -12.575 1.00 97.81 112 PHE A CA 1
ATOM 899 C C . PHE A 1 112 ? 3.782 -5.023 -11.624 1.00 97.81 112 PHE A C 1
ATOM 901 O O . PHE A 1 112 ? 2.669 -5.449 -11.308 1.00 97.81 112 PHE A O 1
ATOM 908 N N . ILE A 1 113 ? 4.907 -5.631 -11.259 1.00 98.06 113 ILE A N 1
ATOM 909 C CA . ILE A 1 113 ? 4.964 -6.988 -10.714 1.00 98.06 113 ILE A CA 1
ATOM 910 C C . ILE A 1 113 ? 5.564 -6.963 -9.314 1.00 98.06 113 ILE A C 1
ATOM 912 O O . ILE A 1 113 ? 6.691 -6.509 -9.128 1.00 98.06 113 ILE A O 1
ATOM 916 N N . PHE A 1 114 ? 4.852 -7.546 -8.356 1.00 97.69 114 PHE A N 1
ATOM 917 C CA . PHE A 1 114 ? 5.324 -7.751 -6.992 1.00 97.69 114 PHE A CA 1
ATOM 918 C C . PHE A 1 114 ? 5.697 -9.211 -6.743 1.00 97.69 114 PHE A C 1
ATOM 920 O O . PHE A 1 114 ? 4.906 -10.134 -6.974 1.00 97.69 114 PHE A O 1
ATOM 927 N N . GLY A 1 115 ? 6.911 -9.424 -6.246 1.00 95.69 115 GLY A N 1
ATOM 928 C CA . GLY A 1 115 ? 7.358 -10.685 -5.674 1.00 95.69 115 GLY A CA 1
ATOM 929 C C . GLY A 1 115 ? 6.725 -10.954 -4.309 1.00 95.69 115 GLY A C 1
ATOM 930 O O . GLY A 1 115 ? 6.198 -10.053 -3.650 1.00 95.69 115 GLY A O 1
ATOM 931 N N . ALA A 1 116 ? 6.799 -12.209 -3.867 1.00 93.12 116 ALA A N 1
ATOM 932 C CA . ALA A 1 116 ? 6.360 -12.603 -2.533 1.00 93.12 116 ALA A CA 1
ATOM 933 C C . ALA A 1 116 ? 7.052 -11.753 -1.455 1.00 93.12 116 ALA A C 1
ATOM 935 O O . ALA A 1 116 ? 8.255 -11.517 -1.538 1.00 93.12 116 ALA A O 1
ATOM 936 N N . ASN A 1 117 ? 6.289 -11.278 -0.464 1.00 91.94 117 ASN A N 1
ATOM 937 C CA . ASN A 1 117 ? 6.761 -10.431 0.646 1.00 91.94 117 ASN A CA 1
ATOM 938 C C . ASN A 1 117 ? 7.509 -9.146 0.240 1.00 91.94 117 ASN A C 1
ATOM 940 O O . ASN A 1 117 ? 8.181 -8.540 1.075 1.00 91.94 117 ASN A O 1
ATOM 944 N N . SER A 1 118 ? 7.417 -8.725 -1.023 1.00 95.62 118 SER A N 1
ATOM 945 C CA . SER A 1 118 ? 7.967 -7.438 -1.436 1.00 95.62 118 SER A CA 1
ATOM 946 C C . SER A 1 118 ? 7.114 -6.297 -0.878 1.00 95.62 118 SER A C 1
ATOM 948 O O . SER A 1 118 ? 5.896 -6.429 -0.738 1.00 95.62 118 SER A O 1
ATOM 950 N N . LYS A 1 119 ? 7.752 -5.180 -0.533 1.00 95.75 119 LYS A N 1
ATOM 951 C CA . LYS A 1 119 ? 7.080 -3.955 -0.099 1.00 95.75 119 LYS A CA 1
ATOM 952 C C . LYS A 1 119 ? 7.727 -2.765 -0.784 1.00 95.75 119 LYS A C 1
ATOM 954 O O . LYS A 1 119 ? 8.949 -2.664 -0.857 1.00 95.75 119 LYS A O 1
ATOM 959 N N . VAL A 1 120 ? 6.894 -1.861 -1.269 1.00 96.81 120 VAL A N 1
ATOM 960 C CA . VAL A 1 120 ? 7.309 -0.674 -2.004 1.00 96.81 120 VAL A CA 1
ATOM 961 C C . VAL A 1 120 ? 6.659 0.534 -1.358 1.00 96.81 120 VAL A C 1
ATOM 963 O O . VAL A 1 120 ? 5.435 0.620 -1.275 1.00 96.81 120 VAL A O 1
ATOM 966 N N . MET A 1 121 ? 7.488 1.457 -0.890 1.00 95.94 121 MET A N 1
ATOM 967 C CA . MET A 1 121 ? 7.091 2.776 -0.422 1.00 95.94 121 MET A CA 1
ATOM 968 C C . MET A 1 121 ? 7.315 3.763 -1.558 1.00 95.94 121 MET A C 1
ATOM 970 O O . MET A 1 121 ? 8.434 3.905 -2.041 1.00 95.94 121 MET A O 1
ATOM 974 N N . TRP A 1 122 ? 6.249 4.410 -2.010 1.00 95.81 122 TRP A N 1
ATOM 975 C CA . TRP A 1 122 ? 6.270 5.279 -3.175 1.00 95.81 122 TRP A CA 1
ATOM 976 C C . TRP A 1 122 ? 6.014 6.735 -2.793 1.00 95.81 122 TRP A C 1
ATOM 978 O O . TRP A 1 122 ? 5.032 7.045 -2.115 1.00 95.81 122 TRP A O 1
ATOM 988 N N . TYR A 1 123 ? 6.870 7.618 -3.289 1.00 94.06 123 TYR A N 1
ATOM 989 C CA . TYR A 1 123 ? 6.828 9.063 -3.123 1.00 94.06 123 TYR A CA 1
ATOM 990 C C . TYR A 1 123 ? 6.899 9.691 -4.520 1.00 94.06 123 TYR A C 1
ATOM 992 O O . TYR A 1 123 ? 7.954 9.788 -5.143 1.00 94.06 123 TYR A O 1
ATOM 1000 N N . GLY A 1 124 ? 5.740 10.037 -5.062 1.00 92.75 124 GLY A N 1
ATOM 1001 C CA . GLY A 1 124 ? 5.561 10.569 -6.404 1.00 92.75 124 GLY A CA 1
ATOM 1002 C C . GLY A 1 124 ? 4.298 10.044 -7.087 1.00 92.75 124 GLY A C 1
ATOM 1003 O O . GLY A 1 124 ? 3.492 9.296 -6.528 1.00 92.75 124 GLY A O 1
ATOM 1004 N N . SER A 1 125 ? 4.115 10.454 -8.335 1.00 94.75 125 SER A N 1
ATOM 1005 C CA . SER A 1 125 ? 2.973 10.065 -9.163 1.00 94.75 125 SER A CA 1
ATOM 1006 C C . SER A 1 125 ? 3.171 8.685 -9.782 1.00 94.75 125 SER A C 1
ATOM 1008 O O . SER A 1 125 ? 4.279 8.318 -10.175 1.00 94.75 125 SER A O 1
ATOM 1010 N N . LEU A 1 126 ? 2.084 7.929 -9.910 1.00 96.12 126 LEU A N 1
ATOM 1011 C CA . LEU A 1 126 ? 2.095 6.606 -10.529 1.00 96.12 126 LEU A CA 1
ATOM 1012 C C . LEU A 1 126 ? 1.072 6.526 -11.650 1.00 96.12 126 LEU A C 1
ATOM 1014 O O . LEU A 1 126 ? -0.054 6.993 -11.516 1.00 96.12 126 LEU A O 1
ATOM 1018 N N . SER A 1 127 ? 1.451 5.887 -12.746 1.00 96.19 127 SER A N 1
ATOM 1019 C CA . SER A 1 127 ? 0.562 5.615 -13.865 1.00 96.19 127 SER A CA 1
ATOM 1020 C C . SER A 1 127 ? 0.662 4.148 -14.271 1.00 96.19 127 SER A C 1
ATOM 1022 O O . SER A 1 127 ? 1.757 3.606 -14.435 1.00 96.19 127 SER A O 1
ATOM 1024 N N . PHE A 1 128 ? -0.489 3.492 -14.406 1.00 97.06 128 PHE A N 1
ATOM 1025 C CA . PHE A 1 128 ? -0.611 2.077 -14.734 1.00 97.06 128 PHE A CA 1
ATOM 1026 C C . PHE A 1 128 ? -1.472 1.909 -15.979 1.00 97.06 128 PHE A C 1
ATOM 1028 O O . PHE A 1 128 ? -2.698 2.046 -15.932 1.00 97.06 128 PHE A O 1
ATOM 1035 N N . GLN A 1 129 ? -0.835 1.572 -17.097 1.00 94.81 129 GLN A N 1
ATOM 1036 C CA . GLN A 1 129 ? -1.539 1.423 -18.365 1.00 94.81 129 GLN A CA 1
ATOM 1037 C C . GLN A 1 129 ? -2.230 0.071 -18.519 1.00 94.81 129 GLN A C 1
ATOM 1039 O O . GLN A 1 129 ? -3.271 -0.016 -19.171 1.00 94.81 129 GLN A O 1
ATOM 1044 N N . ARG A 1 130 ? -1.638 -0.988 -17.956 1.00 95.12 130 ARG A N 1
ATOM 1045 C CA . ARG A 1 130 ? -2.102 -2.361 -18.166 1.00 95.12 130 ARG A CA 1
ATOM 1046 C C . ARG A 1 130 ? -2.162 -3.184 -16.890 1.00 95.12 130 ARG A C 1
ATOM 1048 O O . ARG A 1 130 ? -3.191 -3.182 -16.236 1.00 95.12 130 ARG A O 1
ATOM 1055 N N . LEU A 1 131 ? -1.127 -3.945 -16.547 1.00 96.81 131 LEU A N 1
ATOM 1056 C CA . LEU A 1 131 ? -1.270 -5.011 -15.554 1.00 96.81 131 LEU A CA 1
ATOM 1057 C C . LEU A 1 131 ? -0.573 -4.681 -14.240 1.00 96.81 131 LEU A C 1
ATOM 1059 O O . LEU A 1 131 ? 0.625 -4.409 -14.233 1.00 96.81 131 LEU A O 1
ATOM 1063 N N . VAL A 1 132 ? -1.287 -4.846 -13.128 1.00 97.69 132 VAL A N 1
ATOM 1064 C CA . VAL A 1 132 ? -0.675 -5.061 -11.809 1.00 97.69 132 VAL A CA 1
ATOM 1065 C C . VAL A 1 132 ? -0.758 -6.545 -11.465 1.00 97.69 132 VAL A C 1
ATOM 1067 O O . VAL A 1 132 ? -1.819 -7.168 -11.572 1.00 97.69 132 VAL A O 1
ATOM 1070 N N . LYS A 1 133 ? 0.378 -7.129 -11.079 1.00 96.56 133 LYS A N 1
ATOM 1071 C CA . LYS A 1 133 ? 0.526 -8.561 -10.810 1.00 96.56 133 LYS A CA 1
ATOM 1072 C C . LYS A 1 133 ? 1.186 -8.803 -9.465 1.00 96.56 133 LYS A C 1
ATOM 1074 O O . LYS A 1 133 ? 2.173 -8.159 -9.126 1.00 96.56 133 LYS A O 1
ATOM 1079 N N . PHE A 1 134 ? 0.717 -9.834 -8.778 1.00 95.31 134 PHE A N 1
ATOM 1080 C CA . PHE A 1 134 ? 1.349 -10.357 -7.576 1.00 95.31 134 PHE A CA 1
ATOM 1081 C C . PHE A 1 134 ? 1.731 -11.817 -7.824 1.00 95.31 134 PHE A C 1
ATOM 1083 O O . PHE A 1 134 ? 0.895 -12.609 -8.262 1.00 95.31 134 PHE A O 1
ATOM 1090 N N . LYS A 1 135 ? 2.994 -12.192 -7.584 1.00 92.06 135 LYS A N 1
ATOM 1091 C CA . LYS A 1 135 ? 3.436 -13.592 -7.743 1.00 92.06 135 LYS A CA 1
ATOM 1092 C C . LYS A 1 135 ? 2.734 -14.522 -6.752 1.00 92.06 135 LYS A C 1
ATOM 1094 O O . LYS A 1 135 ? 2.432 -15.664 -7.085 1.00 92.06 135 LYS A O 1
ATOM 1099 N N . THR A 1 136 ? 2.434 -14.008 -5.565 1.00 90.44 136 THR A N 1
ATOM 1100 C CA . THR A 1 136 ? 1.649 -14.666 -4.516 1.00 90.44 136 THR A CA 1
ATOM 1101 C C . THR A 1 136 ? 0.560 -13.717 -4.044 1.00 90.44 136 THR A C 1
ATOM 1103 O O . THR A 1 136 ? 0.779 -12.509 -4.037 1.00 90.44 136 THR A O 1
ATOM 1106 N N . ALA A 1 137 ? -0.590 -14.241 -3.621 1.00 85.94 137 ALA A N 1
ATOM 1107 C CA . ALA A 1 137 ? -1.642 -13.416 -3.029 1.00 85.94 137 ALA A CA 1
ATOM 1108 C C . ALA A 1 137 ? -1.110 -12.649 -1.808 1.00 85.94 137 ALA A C 1
ATOM 1110 O O . ALA A 1 137 ? -0.631 -13.295 -0.872 1.00 85.94 137 ALA A O 1
ATOM 1111 N N . PRO A 1 138 ? -1.173 -11.305 -1.797 1.00 86.50 138 PRO A N 1
ATOM 1112 C CA . PRO A 1 138 ? -0.935 -10.543 -0.582 1.00 86.50 138 PRO A CA 1
ATOM 1113 C C . PRO A 1 138 ? -1.992 -10.893 0.464 1.00 86.50 138 PRO A C 1
ATOM 1115 O O . PRO A 1 138 ? -3.147 -11.163 0.128 1.00 86.50 138 PRO A O 1
ATOM 1118 N N . SER A 1 139 ? -1.622 -10.856 1.739 1.00 84.81 139 SER A N 1
ATOM 1119 C CA . SER A 1 139 ? -2.606 -10.998 2.809 1.00 84.81 139 SER A CA 1
ATOM 1120 C C . SER A 1 139 ? -3.488 -9.750 2.890 1.00 84.81 139 SER A C 1
ATOM 1122 O O . SER A 1 139 ? -3.055 -8.627 2.618 1.00 84.81 139 SER A O 1
ATOM 1124 N N . LEU A 1 140 ? -4.730 -9.930 3.334 1.00 89.50 140 LEU A N 1
ATOM 1125 C CA . LEU A 1 140 ? -5.613 -8.817 3.675 1.00 89.50 140 LEU A CA 1
ATOM 1126 C C . LEU A 1 140 ? -4.968 -7.924 4.754 1.00 89.50 140 LEU A C 1
ATOM 1128 O O . LEU A 1 140 ? -4.389 -8.434 5.713 1.00 89.50 140 LEU A O 1
ATOM 1132 N N . ASN A 1 141 ? -5.094 -6.603 4.622 1.00 87.44 141 ASN A N 1
ATOM 1133 C CA . ASN A 1 141 ? -4.481 -5.581 5.483 1.00 87.44 141 ASN A CA 1
ATOM 1134 C C . ASN A 1 141 ? -2.935 -5.572 5.469 1.00 87.44 141 ASN A C 1
ATOM 1136 O O . ASN A 1 141 ? -2.302 -4.940 6.317 1.00 87.44 141 ASN A O 1
ATOM 1140 N N . GLN A 1 142 ? -2.310 -6.243 4.494 1.00 88.69 142 GLN A N 1
ATOM 1141 C CA . GLN A 1 142 ? -0.862 -6.232 4.261 1.00 88.69 142 GLN A CA 1
ATOM 1142 C C . GLN A 1 142 ? -0.557 -5.744 2.844 1.00 88.69 142 GLN A C 1
ATOM 1144 O O . GLN A 1 142 ? -0.248 -6.517 1.939 1.00 88.69 142 GLN A O 1
ATOM 1149 N N . THR A 1 143 ? -0.684 -4.433 2.645 1.00 91.69 143 THR A N 1
ATOM 1150 C CA . THR A 1 143 ? -0.494 -3.824 1.327 1.00 91.69 143 THR A CA 1
ATOM 1151 C C . THR A 1 143 ? 0.985 -3.812 0.936 1.00 91.69 143 THR A C 1
ATOM 1153 O O . THR A 1 143 ? 1.822 -3.312 1.688 1.00 91.69 143 THR A O 1
ATOM 1156 N N . GLN A 1 144 ? 1.302 -4.307 -0.263 1.00 94.31 144 GLN A N 1
ATOM 1157 C CA . GLN A 1 144 ? 2.674 -4.307 -0.788 1.00 94.31 144 GLN A CA 1
ATOM 1158 C C . GLN A 1 144 ? 3.056 -2.990 -1.483 1.00 94.31 144 GLN A C 1
ATOM 1160 O O . GLN A 1 144 ? 4.226 -2.627 -1.457 1.00 94.31 144 GLN A O 1
ATOM 1165 N N . LEU A 1 145 ? 2.096 -2.243 -2.045 1.00 96.62 145 LEU A N 1
ATOM 1166 C CA . LEU A 1 145 ? 2.314 -0.898 -2.593 1.00 96.62 145 LEU A CA 1
ATOM 1167 C C . LEU A 1 145 ? 1.763 0.188 -1.667 1.00 96.62 145 LEU A C 1
ATOM 1169 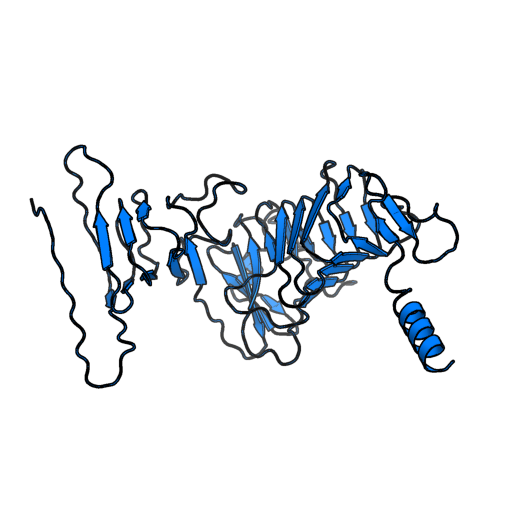O O . LEU A 1 145 ? 0.549 0.362 -1.539 1.00 96.62 145 LEU A O 1
ATOM 1173 N N . VAL A 1 146 ? 2.652 0.951 -1.045 1.00 95.81 146 VAL A N 1
ATOM 1174 C CA . VAL A 1 146 ? 2.302 2.022 -0.113 1.00 95.81 146 VAL A CA 1
ATOM 1175 C C . VAL A 1 146 ? 2.730 3.360 -0.699 1.00 95.81 146 VAL A C 1
ATOM 1177 O O . VAL A 1 146 ? 3.908 3.686 -0.713 1.00 95.81 146 VAL A O 1
ATOM 1180 N N . ILE A 1 147 ? 1.775 4.143 -1.183 1.00 94.75 147 ILE A N 1
ATOM 1181 C CA . ILE A 1 147 ? 2.005 5.437 -1.825 1.00 94.75 147 ILE A CA 1
ATOM 1182 C C . ILE A 1 147 ? 1.851 6.530 -0.766 1.00 94.75 147 ILE A C 1
ATOM 1184 O O . ILE A 1 147 ? 0.746 6.942 -0.409 1.00 94.75 147 ILE A O 1
ATOM 1188 N N . TRP A 1 148 ? 2.975 6.956 -0.205 1.00 90.31 148 TRP A N 1
ATOM 1189 C CA . TRP A 1 148 ? 3.011 7.915 0.892 1.00 90.31 148 TRP A CA 1
ATOM 1190 C C . TRP A 1 148 ? 2.781 9.343 0.445 1.00 90.31 148 TRP A C 1
ATOM 1192 O O . TRP A 1 148 ? 2.205 10.110 1.211 1.00 90.31 148 TRP A O 1
ATOM 1202 N N . ASP A 1 149 ? 3.196 9.688 -0.768 1.00 87.50 149 ASP A N 1
ATOM 1203 C CA . ASP A 1 149 ? 3.002 11.023 -1.310 1.00 87.50 149 ASP A CA 1
ATOM 1204 C C . ASP A 1 149 ? 2.664 10.948 -2.792 1.00 87.50 149 ASP A C 1
ATOM 1206 O O . ASP A 1 149 ? 3.519 10.643 -3.614 1.00 87.50 149 ASP A O 1
ATOM 1210 N N . SER A 1 150 ? 1.401 11.178 -3.142 1.00 90.44 150 SER A N 1
ATOM 1211 C CA . SER A 1 150 ? 1.004 11.286 -4.538 1.00 90.44 150 SER A CA 1
ATOM 1212 C C . SER A 1 150 ? -0.222 12.163 -4.703 1.00 90.44 150 SER A C 1
ATOM 1214 O O . SER A 1 150 ? -1.260 11.954 -4.072 1.00 90.44 150 SER A O 1
ATOM 1216 N N . ASN A 1 151 ? -0.143 13.122 -5.616 1.00 89.75 151 ASN A N 1
ATOM 1217 C CA . ASN A 1 151 ? -1.299 13.878 -6.086 1.00 89.75 151 ASN A CA 1
ATOM 1218 C C . ASN A 1 151 ? -1.927 13.277 -7.353 1.00 89.75 151 ASN A C 1
ATOM 1220 O O . ASN A 1 151 ? -2.977 13.759 -7.770 1.00 89.75 151 ASN A O 1
ATOM 1224 N N . MET A 1 152 ? -1.322 12.237 -7.938 1.00 93.50 152 MET A N 1
ATOM 1225 C CA . MET A 1 152 ? -1.754 11.649 -9.203 1.00 93.50 152 MET A CA 1
ATOM 1226 C C . MET A 1 152 ? -1.464 10.144 -9.250 1.00 93.50 152 MET A C 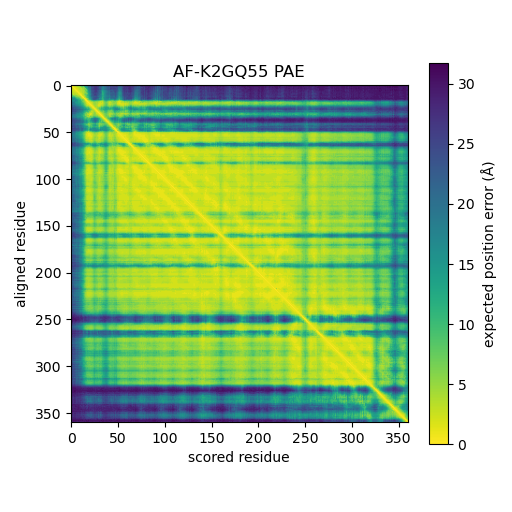1
ATOM 1228 O O . MET A 1 152 ? -0.317 9.698 -9.305 1.00 93.50 152 MET A O 1
ATOM 1232 N N . ILE A 1 153 ? -2.542 9.367 -9.306 1.00 96.31 153 ILE A N 1
ATOM 1233 C CA . ILE A 1 153 ? -2.548 7.953 -9.662 1.00 96.31 153 ILE A CA 1
ATOM 1234 C C . ILE A 1 153 ? -3.406 7.826 -10.920 1.00 96.31 153 ILE A C 1
ATOM 1236 O O . ILE A 1 153 ? -4.605 8.086 -10.894 1.00 96.31 153 ILE A O 1
ATOM 1240 N N . HIS A 1 154 ? -2.797 7.438 -12.032 1.00 96.19 154 HIS A N 1
ATOM 1241 C CA . HIS A 1 154 ? -3.471 7.318 -13.319 1.00 96.19 154 HIS A CA 1
ATOM 1242 C C . HIS A 1 154 ? -3.697 5.839 -13.641 1.00 96.19 154 HIS A C 1
ATOM 1244 O O . HIS A 1 154 ? -2.760 5.089 -13.901 1.00 96.19 154 HIS A O 1
ATOM 1250 N N . LEU A 1 155 ? -4.959 5.409 -13.616 1.00 97.00 155 LEU A N 1
ATOM 1251 C CA . LEU A 1 155 ? -5.371 4.054 -13.989 1.00 97.00 155 LEU A CA 1
ATOM 1252 C C . LEU A 1 155 ? -6.067 4.104 -15.344 1.00 97.00 155 LEU A C 1
ATOM 1254 O O . LEU A 1 155 ? -7.210 4.550 -15.423 1.00 97.00 155 LEU A O 1
ATOM 1258 N N . TYR A 1 156 ? -5.392 3.680 -16.409 1.00 95.75 156 TYR A N 1
ATOM 1259 C CA . TYR A 1 156 ? -5.935 3.840 -17.757 1.00 95.75 156 TYR A CA 1
ATOM 1260 C C . TYR A 1 156 ? -7.213 3.023 -17.973 1.00 95.75 156 TYR A C 1
ATOM 1262 O O . TYR A 1 156 ? -7.294 1.846 -17.621 1.00 95.75 156 TYR A O 1
ATOM 1270 N N . LYS A 1 157 ? -8.197 3.632 -18.633 1.00 94.81 157 LYS A N 1
ATOM 1271 C CA . LYS A 1 157 ? -9.359 2.932 -19.183 1.00 94.81 157 LYS A CA 1
ATOM 1272 C C . LYS A 1 157 ? -8.973 2.159 -20.447 1.00 94.81 157 LYS A C 1
ATOM 1274 O O . LYS A 1 157 ? -8.024 2.541 -21.140 1.00 94.81 157 LYS A O 1
ATOM 1279 N N . PRO A 1 158 ? -9.702 1.081 -20.779 1.00 92.69 158 PRO A N 1
ATOM 1280 C CA . PRO A 1 158 ? -9.551 0.433 -22.070 1.00 92.69 158 PRO A CA 1
ATOM 1281 C C . PRO A 1 158 ? -9.870 1.419 -23.196 1.00 92.69 158 PRO A C 1
ATOM 1283 O O . PRO A 1 158 ? -10.787 2.234 -23.096 1.00 92.69 158 PRO A O 1
ATOM 1286 N N . ASN A 1 159 ? -9.125 1.318 -24.289 1.00 86.50 159 ASN A N 1
ATOM 1287 C CA . ASN A 1 159 ? -9.374 2.053 -25.522 1.00 86.50 159 ASN A CA 1
ATOM 1288 C C . ASN A 1 159 ? -9.259 1.094 -26.720 1.00 86.50 159 ASN A C 1
ATOM 1290 O O . ASN A 1 159 ? -9.187 -0.122 -26.556 1.00 86.50 159 ASN A O 1
ATOM 1294 N N . THR A 1 160 ? -9.259 1.617 -27.944 1.00 80.12 160 THR A N 1
ATOM 1295 C CA . THR A 1 160 ? -9.220 0.790 -29.163 1.00 80.12 160 THR A CA 1
ATOM 1296 C C . THR A 1 160 ? -7.929 -0.015 -29.343 1.00 80.12 160 THR A C 1
ATOM 1298 O O . THR A 1 160 ? -7.916 -0.953 -30.137 1.00 80.12 160 THR A O 1
ATOM 1301 N N . THR A 1 161 ? -6.848 0.331 -28.639 1.00 74.81 161 THR A N 1
ATOM 1302 C CA . THR A 1 161 ? -5.516 -0.274 -28.804 1.00 74.81 161 THR A CA 1
ATOM 1303 C C . THR A 1 161 ? -4.973 -0.936 -27.534 1.00 74.81 161 THR A C 1
ATOM 1305 O O . THR A 1 161 ? -3.993 -1.676 -27.608 1.00 74.81 161 THR A O 1
ATOM 1308 N N . SER A 1 162 ? -5.599 -0.713 -26.375 1.00 79.62 162 SER A N 1
ATOM 1309 C CA . SER A 1 162 ? -5.181 -1.238 -25.075 1.00 79.62 162 SER A CA 1
ATOM 1310 C C . SER A 1 162 ? -6.376 -1.715 -24.252 1.00 79.62 162 SER A C 1
ATOM 1312 O O . SER A 1 162 ? -7.391 -1.029 -24.156 1.00 79.62 162 SER A O 1
ATOM 1314 N N . ASN A 1 163 ? -6.215 -2.852 -23.568 1.00 84.25 163 ASN A N 1
ATOM 1315 C CA . ASN A 1 163 ? -7.220 -3.390 -22.643 1.00 84.25 163 ASN A CA 1
ATOM 1316 C C . ASN A 1 163 ? -7.345 -2.587 -21.331 1.00 84.25 163 ASN A C 1
ATOM 1318 O O . ASN A 1 163 ? -8.176 -2.936 -20.500 1.00 84.25 163 ASN A O 1
ATOM 1322 N N . GLY A 1 164 ? -6.548 -1.530 -21.143 1.00 93.31 164 GLY A N 1
ATOM 1323 C CA . GLY A 1 164 ? -6.577 -0.701 -19.939 1.00 93.31 164 GLY A CA 1
ATOM 1324 C C . GLY A 1 164 ? -6.020 -1.399 -18.695 1.00 93.31 164 GLY A C 1
ATOM 1325 O O . GLY A 1 164 ? -5.471 -2.503 -18.767 1.00 93.31 164 GLY A O 1
ATOM 1326 N N . PHE A 1 165 ? -6.164 -0.714 -17.561 1.00 97.06 165 PHE A N 1
ATOM 1327 C CA . PHE A 1 165 ? -5.731 -1.156 -16.242 1.00 97.06 165 PHE A CA 1
ATOM 1328 C C . PHE A 1 165 ? -6.533 -2.366 -15.748 1.00 97.06 165 PHE A C 1
ATOM 1330 O O . PHE A 1 165 ? -7.760 -2.320 -15.658 1.00 97.06 165 PHE A O 1
ATOM 1337 N N . GLU A 1 166 ? -5.821 -3.419 -15.362 1.00 97.38 166 GLU A N 1
ATOM 1338 C CA . GLU A 1 166 ? -6.348 -4.685 -14.868 1.00 97.38 166 GLU A CA 1
ATOM 1339 C C . GLU A 1 166 ? -5.449 -5.239 -13.754 1.00 97.38 166 GLU A C 1
ATOM 1341 O O . GLU A 1 166 ? -4.216 -5.153 -13.796 1.00 97.38 166 GLU A O 1
ATOM 1346 N N . ILE A 1 167 ? -6.079 -5.876 -12.768 1.00 97.69 167 ILE A N 1
ATOM 1347 C CA . ILE A 1 167 ? -5.392 -6.570 -11.678 1.00 97.69 167 ILE A CA 1
ATOM 1348 C C . ILE A 1 167 ? -5.485 -8.066 -11.940 1.00 97.69 167 ILE A C 1
ATOM 1350 O O . ILE A 1 167 ? -6.572 -8.633 -12.074 1.00 97.69 167 ILE A O 1
ATOM 1354 N N . ILE A 1 168 ? -4.331 -8.724 -11.999 1.00 96.25 168 ILE A N 1
ATOM 1355 C CA . ILE A 1 168 ? -4.275 -10.170 -12.187 1.00 96.25 168 ILE A CA 1
ATOM 1356 C C . ILE A 1 168 ? -4.417 -10.851 -10.829 1.00 96.25 168 ILE A C 1
ATOM 1358 O O . ILE A 1 168 ? -3.575 -10.670 -9.948 1.00 96.25 168 ILE A O 1
ATOM 1362 N N . ASN A 1 169 ? -5.459 -11.672 -10.678 1.00 94.88 169 ASN A N 1
ATOM 1363 C CA . ASN A 1 169 ? -5.597 -12.523 -9.502 1.00 94.88 169 ASN A CA 1
ATOM 1364 C C . ASN A 1 169 ? -4.468 -13.570 -9.488 1.00 94.88 169 ASN A C 1
ATOM 1366 O O . ASN A 1 169 ? -4.339 -14.317 -10.465 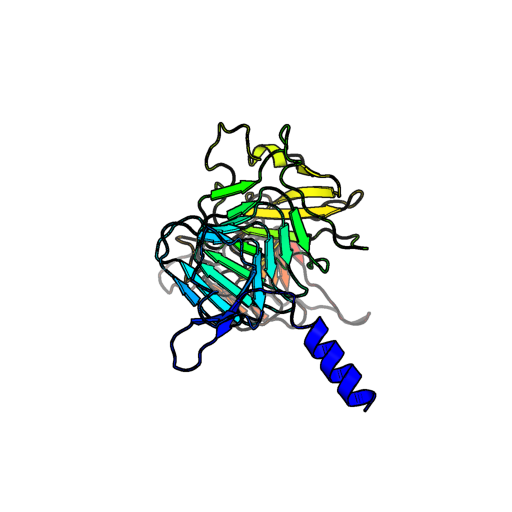1.00 94.88 169 ASN A O 1
ATOM 1370 N N . PRO A 1 170 ? -3.676 -13.671 -8.408 1.00 92.94 170 PRO A N 1
ATOM 1371 C CA . PRO A 1 170 ? -2.662 -14.709 -8.293 1.00 92.94 170 PRO A CA 1
ATOM 1372 C C . PRO A 1 170 ? -3.284 -16.099 -8.382 1.00 92.94 170 PRO A C 1
ATOM 1374 O O . PRO A 1 170 ? -4.438 -16.318 -7.999 1.00 92.94 170 PRO A O 1
ATOM 1377 N N . ARG A 1 171 ? -2.508 -17.049 -8.905 1.00 89.56 171 ARG A N 1
ATOM 1378 C CA . ARG A 1 171 ? -2.975 -18.420 -9.105 1.00 89.56 171 ARG A CA 1
ATOM 1379 C C . ARG A 1 171 ? -3.499 -18.996 -7.785 1.00 89.56 171 ARG A C 1
ATOM 1381 O O . ARG A 1 171 ? -2.876 -18.827 -6.743 1.00 89.56 171 ARG A O 1
ATOM 1388 N N . ASP A 1 172 ? -4.654 -19.654 -7.856 1.00 88.44 172 ASP A N 1
ATOM 1389 C CA . ASP A 1 172 ? -5.323 -20.334 -6.738 1.00 88.44 172 ASP A CA 1
ATOM 1390 C C . ASP A 1 172 ? -5.772 -19.428 -5.571 1.00 88.44 172 ASP A C 1
ATOM 1392 O O . ASP A 1 172 ? -6.281 -19.926 -4.563 1.00 88.44 172 ASP A O 1
ATOM 1396 N N . ASN A 1 173 ? -5.684 -18.100 -5.710 1.00 92.69 173 ASN A N 1
ATOM 1397 C CA . ASN A 1 173 ? -6.176 -17.178 -4.695 1.00 92.69 173 ASN A CA 1
ATOM 1398 C C . ASN A 1 173 ? -7.711 -17.103 -4.678 1.00 92.69 173 ASN A C 1
ATOM 1400 O O . ASN A 1 173 ? -8.351 -16.791 -5.687 1.00 92.69 173 ASN A O 1
ATOM 1404 N N . LYS A 1 174 ? -8.288 -17.333 -3.493 1.00 92.94 174 LYS A N 1
ATOM 1405 C CA . LYS A 1 174 ? -9.736 -17.300 -3.217 1.00 92.94 174 LYS A CA 1
ATOM 1406 C C . LYS A 1 174 ? -10.115 -16.279 -2.141 1.00 92.94 174 LYS A C 1
ATOM 1408 O O . LYS A 1 174 ? -11.184 -16.383 -1.548 1.00 92.94 174 LYS A O 1
ATOM 1413 N N . GLN A 1 175 ? -9.237 -15.326 -1.851 1.00 94.44 175 GLN A N 1
ATOM 1414 C CA . GLN A 1 175 ? -9.467 -14.292 -0.846 1.00 94.44 175 GLN A CA 1
ATOM 1415 C C . GLN A 1 175 ? -9.257 -12.909 -1.457 1.00 94.44 175 GLN A C 1
ATOM 1417 O O . GLN A 1 175 ? -8.512 -12.748 -2.426 1.00 94.44 175 GLN A O 1
ATOM 1422 N N . CYS A 1 176 ? -9.934 -11.904 -0.902 1.00 95.62 176 CYS A N 1
ATOM 1423 C CA . CYS A 1 176 ? -9.616 -10.522 -1.236 1.00 95.62 176 CYS A CA 1
ATOM 1424 C C . CYS A 1 176 ? -8.217 -10.163 -0.720 1.00 95.62 176 CYS A C 1
ATOM 1426 O O . CYS A 1 176 ? -7.779 -10.700 0.298 1.00 95.62 176 CYS A O 1
ATOM 1428 N N . PHE A 1 177 ? -7.556 -9.218 -1.378 1.00 95.69 177 PHE A N 1
ATOM 1429 C CA . PHE A 1 177 ? -6.259 -8.693 -0.960 1.00 95.69 177 PHE A CA 1
ATOM 1430 C C . PHE A 1 177 ? -6.143 -7.198 -1.257 1.00 95.69 177 PHE A C 1
ATOM 1432 O O . PHE A 1 177 ? -6.857 -6.660 -2.109 1.00 95.69 177 PHE A O 1
ATOM 1439 N N . ASP A 1 178 ? -5.243 -6.527 -0.543 1.00 95.44 178 ASP A N 1
ATOM 1440 C CA . ASP A 1 178 ? -4.990 -5.100 -0.728 1.00 95.44 178 ASP A CA 1
ATOM 1441 C C . ASP A 1 178 ? -3.922 -4.873 -1.791 1.00 95.44 178 ASP A C 1
ATOM 1443 O O . ASP A 1 178 ? -2.825 -5.425 -1.730 1.00 95.44 178 ASP A O 1
ATOM 1447 N N . VAL A 1 179 ? -4.270 -4.061 -2.783 1.00 95.56 179 VAL A N 1
ATOM 1448 C CA . VAL A 1 179 ? -3.454 -3.806 -3.972 1.00 95.56 179 VAL A CA 1
ATOM 1449 C C . VAL A 1 179 ? -2.520 -2.638 -3.702 1.00 95.56 179 VAL A C 1
ATOM 1451 O O . VAL A 1 179 ? -1.310 -2.754 -3.875 1.00 95.56 179 VAL A O 1
ATOM 1454 N N . MET A 1 180 ? -3.090 -1.516 -3.258 1.00 95.38 180 MET A N 1
ATOM 1455 C CA . MET A 1 180 ? -2.342 -0.309 -2.932 1.00 95.38 180 MET A CA 1
ATOM 1456 C C . MET A 1 180 ? -3.069 0.556 -1.909 1.00 95.38 180 MET A C 1
ATOM 1458 O O . MET A 1 180 ? -4.297 0.621 -1.886 1.00 95.38 180 MET A O 1
ATOM 1462 N N . SER A 1 181 ? -2.285 1.251 -1.096 1.00 94.69 181 SER A N 1
ATOM 1463 C CA . SER A 1 181 ? -2.727 2.206 -0.086 1.00 94.69 181 SER A CA 1
ATOM 1464 C C . SER A 1 181 ? -2.085 3.542 -0.404 1.00 94.69 181 SER A C 1
ATOM 1466 O O . SER A 1 181 ? -0.880 3.584 -0.623 1.00 94.69 181 SER A O 1
ATOM 1468 N N . PHE A 1 182 ? -2.845 4.629 -0.367 1.00 92.81 182 PHE A N 1
ATOM 1469 C CA . PHE A 1 182 ? -2.357 5.954 -0.737 1.00 92.81 182 PHE A CA 1
ATOM 1470 C C . PHE A 1 182 ? -2.837 7.047 0.222 1.00 92.81 182 PHE A C 1
ATOM 1472 O O . PHE A 1 182 ? -3.804 6.872 0.954 1.00 92.81 182 PHE A O 1
ATOM 1479 N N . ASN A 1 183 ? -2.113 8.163 0.293 1.00 87.62 183 ASN A N 1
ATOM 1480 C CA . ASN A 1 183 ? -2.334 9.216 1.294 1.00 87.62 183 ASN A CA 1
ATOM 1481 C C . ASN A 1 183 ? -3.465 10.188 0.944 1.00 87.62 183 ASN A C 1
ATOM 1483 O O . ASN A 1 183 ? -4.150 10.686 1.839 1.00 87.62 183 ASN A O 1
ATOM 1487 N N . ASN A 1 184 ? -3.663 10.464 -0.342 1.00 88.38 184 ASN A N 1
ATOM 1488 C CA . ASN A 1 184 ? -4.553 11.514 -0.810 1.00 88.38 184 ASN A CA 1
ATOM 1489 C C . ASN A 1 184 ? -5.815 10.920 -1.454 1.00 88.38 184 ASN A C 1
ATOM 1491 O O . ASN A 1 184 ? -5.775 10.211 -2.456 1.00 88.38 184 ASN A O 1
ATOM 1495 N N . ASN A 1 185 ? -6.974 11.259 -0.893 1.00 87.44 185 ASN A N 1
ATOM 1496 C CA . ASN A 1 185 ? -8.268 10.817 -1.402 1.00 87.44 185 ASN A CA 1
ATOM 1497 C C . ASN A 1 185 ? -8.703 11.544 -2.682 1.00 87.44 185 ASN A C 1
ATOM 1499 O O . ASN A 1 185 ? -9.870 11.466 -3.022 1.00 87.44 185 ASN A O 1
ATOM 1503 N N . ASN A 1 186 ? -7.830 12.275 -3.370 1.00 90.12 186 ASN A N 1
ATOM 1504 C CA . ASN A 1 186 ? -8.089 12.837 -4.695 1.00 90.12 186 ASN A CA 1
ATOM 1505 C C . ASN A 1 186 ? -7.063 12.362 -5.732 1.00 90.12 186 ASN A C 1
ATOM 1507 O O . ASN A 1 186 ? -7.127 12.809 -6.872 1.00 90.12 186 ASN A O 1
ATOM 1511 N N . SER A 1 187 ? -6.139 11.451 -5.388 1.00 91.31 187 SER A N 1
ATOM 1512 C CA . SER A 1 187 ? -5.076 11.032 -6.318 1.00 91.31 187 SER A CA 1
ATOM 1513 C C . SER A 1 187 ? -5.614 10.416 -7.613 1.00 91.31 187 SER A C 1
ATOM 1515 O O . SER A 1 187 ? -4.971 10.547 -8.643 1.00 91.31 187 SER A O 1
ATOM 1517 N N . LEU A 1 188 ? -6.789 9.777 -7.582 1.00 92.25 188 LEU A N 1
ATOM 1518 C CA . LEU A 1 188 ? -7.464 9.226 -8.771 1.00 92.25 188 LEU A CA 1
ATOM 1519 C C . LEU A 1 188 ? -8.346 10.245 -9.519 1.00 92.25 188 LEU A C 1
ATOM 1521 O O . LEU A 1 188 ? -8.763 9.968 -10.633 1.00 92.25 188 LEU A O 1
ATOM 1525 N N . ASP A 1 189 ? -8.636 11.403 -8.921 1.00 90.50 189 ASP A N 1
ATOM 1526 C CA . ASP A 1 189 ? -9.511 12.451 -9.475 1.00 90.50 189 ASP A CA 1
ATOM 1527 C C . ASP A 1 189 ? -8.705 13.723 -9.822 1.00 90.50 189 ASP A C 1
ATOM 1529 O O . ASP A 1 189 ? -9.218 14.846 -9.761 1.00 90.50 189 ASP A O 1
ATOM 1533 N N . PHE A 1 190 ? -7.422 13.557 -10.163 1.00 86.50 190 PHE A N 1
ATOM 1534 C CA . PHE A 1 190 ? -6.516 14.656 -10.518 1.00 86.50 190 PHE A CA 1
ATOM 1535 C C . PHE A 1 190 ? -6.974 15.410 -11.781 1.00 86.50 190 PHE A C 1
ATOM 1537 O O . PHE A 1 190 ? -6.731 16.609 -11.900 1.00 86.50 190 PHE A O 1
ATOM 1544 N N . ASP A 1 191 ? -7.691 14.731 -12.684 1.00 86.44 191 ASP A N 1
ATOM 1545 C CA . ASP A 1 191 ? -8.387 15.318 -13.831 1.00 86.44 191 ASP A CA 1
ATOM 1546 C C . ASP A 1 191 ? -9.821 14.761 -13.930 1.00 86.44 191 ASP A C 1
ATOM 1548 O O . ASP A 1 191 ? -10.104 13.755 -14.577 1.00 86.44 191 ASP A O 1
ATOM 1552 N N . LYS A 1 192 ? -10.754 15.452 -13.266 1.00 80.75 192 LYS A N 1
ATOM 1553 C CA . LYS A 1 192 ? -12.152 15.020 -13.066 1.00 80.75 192 LYS A CA 1
ATOM 1554 C C . LYS A 1 192 ? -12.973 14.827 -14.345 1.00 80.75 192 LYS A C 1
ATOM 1556 O O . LYS A 1 192 ? -14.046 14.223 -14.278 1.00 80.75 192 LYS A O 1
ATOM 1561 N N . ASN A 1 193 ? -12.515 15.370 -15.472 1.00 77.44 193 ASN A N 1
ATOM 1562 C CA . ASN A 1 193 ? -13.249 15.376 -16.739 1.00 77.44 193 ASN A CA 1
ATOM 1563 C C . ASN A 1 193 ? -12.634 14.443 -17.786 1.00 77.44 193 ASN A C 1
ATOM 1565 O O . ASN A 1 193 ? -13.015 14.501 -18.952 1.00 77.44 193 ASN A O 1
ATOM 1569 N N . SER A 1 194 ? -11.679 13.608 -17.391 1.00 77.00 194 SER A N 1
ATOM 1570 C CA . SER A 1 194 ? -10.985 12.739 -18.327 1.00 77.00 194 SER A CA 1
ATOM 1571 C C . SER A 1 194 ? -11.771 11.475 -18.653 1.00 77.00 194 SER A C 1
ATOM 1573 O O . SER A 1 194 ? -12.291 10.788 -17.771 1.00 77.00 194 SER A O 1
ATOM 1575 N N . ASP A 1 195 ? -11.753 11.108 -19.932 1.00 84.19 195 ASP A N 1
ATOM 1576 C CA . ASP A 1 195 ? -12.319 9.850 -20.424 1.00 84.19 195 ASP A CA 1
ATOM 1577 C C . ASP A 1 195 ? -11.272 8.725 -20.518 1.00 84.19 195 ASP A C 1
ATOM 1579 O O . ASP A 1 195 ? -11.618 7.566 -20.749 1.00 84.19 195 ASP A O 1
ATOM 1583 N N . ASN A 1 196 ? -9.985 9.040 -20.334 1.00 90.25 196 ASN A N 1
ATOM 1584 C CA . ASN A 1 196 ? -8.883 8.094 -20.534 1.00 90.25 196 ASN A CA 1
ATOM 1585 C C . ASN A 1 196 ? -8.494 7.296 -19.279 1.00 90.25 196 ASN A C 1
ATOM 1587 O O . ASN A 1 196 ? -7.743 6.328 -19.405 1.00 90.25 196 ASN A O 1
ATOM 1591 N N . HIS A 1 197 ? -9.010 7.653 -18.100 1.00 93.12 197 HIS A N 1
ATOM 1592 C CA . HIS A 1 197 ? -8.685 6.986 -16.842 1.00 93.12 197 HIS A CA 1
ATOM 1593 C C . HIS A 1 197 ? -9.890 6.761 -15.944 1.00 93.12 197 HIS A C 1
ATOM 1595 O O . HIS A 1 197 ? -10.951 7.375 -16.097 1.00 93.12 197 HIS A O 1
ATOM 1601 N N . TYR A 1 198 ? -9.732 5.820 -15.019 1.00 95.12 198 TYR A N 1
ATOM 1602 C CA . TYR A 1 198 ? -10.721 5.545 -13.994 1.00 95.12 198 TYR A CA 1
ATOM 1603 C C . TYR A 1 198 ? -10.707 6.632 -12.931 1.00 95.12 198 TYR A C 1
ATOM 1605 O O . TYR A 1 198 ? -9.683 6.891 -12.304 1.00 95.12 198 TYR A O 1
ATOM 1613 N N . LEU A 1 199 ? -11.881 7.208 -12.713 1.00 94.69 199 LEU A N 1
ATOM 1614 C CA . LEU A 1 199 ? -12.156 8.155 -11.646 1.00 94.69 199 LEU A CA 1
ATOM 1615 C C . LEU A 1 199 ? -12.684 7.401 -10.432 1.00 94.69 199 LEU A C 1
ATOM 1617 O O . LEU A 1 199 ? -13.155 6.267 -10.531 1.00 94.69 199 LEU A O 1
ATOM 1621 N N . GLN A 1 200 ? -12.709 8.049 -9.277 1.00 93.31 200 GLN A N 1
ATOM 1622 C CA . GLN A 1 200 ? -13.200 7.411 -8.057 1.00 93.31 200 GLN A CA 1
ATOM 1623 C C . GLN A 1 200 ? -14.638 6.913 -8.148 1.00 93.31 200 GLN A C 1
ATOM 1625 O O . GLN A 1 200 ? -14.955 5.855 -7.610 1.00 93.31 200 GLN A O 1
ATOM 1630 N N . LYS A 1 201 ? -15.502 7.667 -8.835 1.00 92.88 201 LYS A N 1
ATOM 1631 C CA . LYS A 1 201 ? -16.911 7.305 -9.056 1.00 92.88 201 LYS A CA 1
ATOM 1632 C C . LYS A 1 201 ? -17.071 5.972 -9.794 1.00 92.88 201 LYS A C 1
ATOM 1634 O O . LYS A 1 201 ? -18.071 5.282 -9.615 1.00 92.88 201 LYS A O 1
ATOM 1639 N N . ASP A 1 202 ? -16.072 5.577 -10.587 1.00 94.56 202 ASP A N 1
ATOM 1640 C CA . ASP A 1 202 ? -16.092 4.310 -11.322 1.00 94.56 202 ASP A CA 1
ATOM 1641 C C . ASP A 1 202 ? -15.982 3.099 -10.364 1.00 94.56 202 ASP A C 1
ATOM 1643 O O . ASP A 1 202 ? -16.312 1.975 -10.741 1.00 94.56 202 ASP A O 1
ATOM 1647 N N . PHE A 1 203 ? -15.595 3.325 -9.099 1.00 95.62 203 PHE A N 1
ATOM 1648 C CA . PHE A 1 203 ? -15.476 2.308 -8.050 1.00 95.62 203 PHE A CA 1
ATOM 1649 C C . PHE A 1 203 ? -16.663 2.265 -7.074 1.00 95.62 203 PHE A C 1
ATOM 1651 O O . PHE A 1 203 ? -16.693 1.369 -6.230 1.00 95.62 203 PHE A O 1
ATOM 1658 N N . ASP A 1 204 ? -17.656 3.160 -7.175 1.00 92.69 204 ASP A N 1
ATOM 1659 C CA . ASP A 1 204 ? -18.756 3.270 -6.192 1.00 92.69 204 ASP A CA 1
ATOM 1660 C C . ASP A 1 204 ? -19.562 1.962 -6.042 1.00 92.69 204 ASP A C 1
ATOM 1662 O O . ASP A 1 204 ? -20.111 1.664 -4.981 1.00 92.69 204 ASP A O 1
ATOM 1666 N N . LYS A 1 205 ? -19.611 1.145 -7.104 1.00 93.12 205 LYS A N 1
ATOM 1667 C CA . LYS A 1 205 ? -20.238 -0.193 -7.114 1.00 93.12 205 LYS A CA 1
ATOM 1668 C C . LYS A 1 205 ? -19.225 -1.336 -7.258 1.00 93.12 205 LYS A C 1
ATOM 1670 O O . LYS A 1 205 ? -19.617 -2.478 -7.498 1.00 93.12 205 LYS A O 1
ATOM 1675 N N . GLY A 1 206 ? -17.942 -1.025 -7.102 1.00 96.00 206 GLY A N 1
ATOM 1676 C CA . GLY A 1 206 ? -16.822 -1.878 -7.469 1.00 96.00 206 GLY A CA 1
ATOM 1677 C C . GLY A 1 206 ? -16.527 -1.821 -8.969 1.00 96.00 206 GLY A C 1
ATOM 1678 O O . GLY A 1 206 ? -17.416 -2.005 -9.803 1.00 96.00 206 GLY A O 1
ATOM 1679 N N . LEU A 1 207 ? -15.260 -1.593 -9.308 1.00 97.25 207 LEU A N 1
ATOM 1680 C CA . LEU A 1 207 ? -14.770 -1.614 -10.679 1.00 97.25 207 LEU A CA 1
ATOM 1681 C C . LEU A 1 207 ? -14.594 -3.068 -11.124 1.00 97.25 207 LEU A C 1
ATOM 1683 O O . LEU A 1 207 ? -13.747 -3.792 -10.598 1.00 97.25 207 LEU A O 1
ATOM 1687 N N . LYS A 1 208 ? -15.418 -3.503 -12.079 1.00 96.62 208 LYS A N 1
ATOM 1688 C CA . LYS A 1 208 ? -15.360 -4.863 -12.625 1.00 96.62 208 LYS A CA 1
ATOM 1689 C C . LYS A 1 208 ? -14.150 -5.018 -13.537 1.00 96.62 208 LYS A C 1
ATOM 1691 O O . LYS A 1 208 ? -13.934 -4.200 -14.423 1.00 96.62 208 LYS A O 1
ATOM 1696 N N . MET A 1 209 ? -13.426 -6.102 -13.324 1.00 95.75 209 MET A N 1
ATOM 1697 C CA . MET A 1 209 ? -12.222 -6.496 -14.043 1.00 95.75 209 MET A CA 1
ATOM 1698 C C . MET A 1 209 ? -12.368 -7.941 -14.517 1.00 95.75 209 MET A C 1
ATOM 1700 O O . MET A 1 209 ? -13.285 -8.659 -14.108 1.00 95.75 209 MET A O 1
ATOM 1704 N N . THR A 1 210 ? -11.442 -8.405 -15.350 1.00 95.06 210 THR A N 1
ATOM 1705 C CA . THR A 1 210 ? -11.491 -9.769 -15.901 1.00 95.06 210 THR A CA 1
ATOM 1706 C C . THR A 1 210 ? -11.478 -10.837 -14.797 1.00 95.06 210 THR A C 1
ATOM 1708 O O . THR A 1 210 ? -12.220 -11.822 -14.851 1.00 95.06 210 THR A O 1
ATOM 1711 N N . TYR A 1 211 ? -10.658 -10.639 -13.761 1.00 95.56 211 TYR A N 1
ATOM 1712 C CA . TYR A 1 211 ? -10.414 -11.638 -12.714 1.00 95.56 211 TYR A CA 1
ATOM 1713 C C . TYR A 1 211 ? -11.178 -11.390 -11.405 1.00 95.56 211 TYR A C 1
ATOM 1715 O O . TYR A 1 211 ? -11.052 -12.185 -10.468 1.00 95.56 211 TYR A O 1
ATOM 1723 N N . GLY A 1 212 ? -11.944 -10.302 -11.307 1.00 96.88 212 GLY A N 1
ATOM 1724 C CA . GLY A 1 212 ? -12.571 -9.903 -10.053 1.00 96.88 212 GLY A CA 1
ATOM 1725 C C . GLY A 1 212 ? -13.117 -8.484 -10.060 1.00 96.88 212 GLY A C 1
ATOM 1726 O O . GLY A 1 212 ? -13.424 -7.913 -11.104 1.00 96.88 212 GLY A O 1
ATOM 1727 N N . ILE A 1 213 ? -13.255 -7.919 -8.865 1.00 98.12 213 ILE A N 1
ATOM 1728 C CA . ILE A 1 213 ? -13.779 -6.572 -8.652 1.00 98.12 213 ILE A CA 1
ATOM 1729 C C . ILE A 1 213 ? -12.826 -5.814 -7.728 1.00 98.12 213 ILE A C 1
ATOM 1731 O O . ILE A 1 213 ? -12.455 -6.316 -6.664 1.00 98.12 213 ILE A O 1
ATOM 1735 N N . ALA A 1 214 ? -12.436 -4.607 -8.134 1.00 97.81 214 ALA A N 1
ATOM 1736 C CA . ALA A 1 214 ? -11.655 -3.686 -7.318 1.00 97.81 214 ALA A CA 1
ATOM 1737 C C . ALA A 1 214 ? -12.571 -2.683 -6.603 1.00 97.81 214 ALA A C 1
ATOM 1739 O O . ALA A 1 214 ? -13.503 -2.138 -7.193 1.00 97.81 214 ALA A O 1
ATOM 1740 N N . TYR A 1 215 ? -12.283 -2.409 -5.338 1.00 96.50 215 TYR A N 1
ATOM 1741 C CA . TYR A 1 215 ? -13.036 -1.500 -4.481 1.00 96.50 215 TYR A CA 1
ATOM 1742 C C . TYR A 1 215 ? -12.107 -0.457 -3.878 1.00 96.50 215 TYR A C 1
ATOM 1744 O O . TYR A 1 215 ? -10.959 -0.760 -3.555 1.00 96.50 215 TYR A O 1
ATOM 1752 N N . LEU A 1 216 ? -12.632 0.749 -3.680 1.00 94.50 216 LEU A N 1
ATOM 1753 C CA . LEU A 1 216 ? -11.977 1.794 -2.905 1.00 94.50 216 LEU A CA 1
ATOM 1754 C C . LEU A 1 216 ? -12.602 1.856 -1.505 1.00 94.50 216 LEU A C 1
ATOM 1756 O O . LEU A 1 216 ? -13.815 2.000 -1.373 1.00 94.50 216 LEU A O 1
ATOM 1760 N N . LEU A 1 217 ? -11.771 1.729 -0.471 1.00 92.69 217 LEU A N 1
ATOM 1761 C CA . LEU A 1 217 ? -12.143 1.720 0.950 1.00 92.69 217 LEU A CA 1
ATOM 1762 C C . LEU A 1 217 ? -11.386 2.818 1.714 1.00 92.69 217 LEU A C 1
ATOM 1764 O O . LEU A 1 217 ? -10.458 3.422 1.168 1.00 92.69 217 LEU A O 1
ATOM 1768 N N . SER A 1 218 ? -11.755 3.058 2.979 1.00 90.06 218 SER A N 1
ATOM 1769 C CA . SER A 1 218 ? -11.054 3.981 3.889 1.00 90.06 218 SER A CA 1
ATOM 1770 C C . SER A 1 218 ? -10.903 5.388 3.297 1.00 90.06 218 SER A C 1
ATOM 1772 O O . SER A 1 218 ? -9.799 5.853 3.013 1.00 90.06 218 SER A O 1
ATOM 1774 N N . ASN A 1 219 ? -12.032 6.045 3.030 1.00 88.38 219 ASN A N 1
ATOM 1775 C CA . ASN A 1 219 ? -12.148 7.329 2.339 1.00 88.38 219 ASN A CA 1
ATOM 1776 C C . ASN A 1 219 ? -11.460 7.296 0.968 1.00 88.38 219 ASN A C 1
ATOM 1778 O O . ASN A 1 219 ? -10.740 8.212 0.577 1.00 88.38 219 ASN A O 1
ATOM 1782 N N . LYS A 1 220 ? -11.657 6.181 0.260 1.00 91.19 220 LYS A N 1
ATOM 1783 C CA . LYS A 1 220 ? -11.114 5.908 -1.072 1.00 91.19 220 LYS A CA 1
ATOM 1784 C C . LYS A 1 220 ? -9.586 5.942 -1.162 1.00 91.19 220 LYS A C 1
ATOM 1786 O O . LYS A 1 220 ? -9.060 6.187 -2.240 1.00 91.19 220 LYS A O 1
ATOM 1791 N N . LYS A 1 221 ? -8.887 5.683 -0.054 1.00 92.62 221 LYS A N 1
ATOM 1792 C CA . LYS A 1 221 ? -7.418 5.662 0.050 1.00 92.62 221 LYS A CA 1
ATOM 1793 C C . LYS A 1 221 ? -6.810 4.257 0.034 1.00 92.62 221 LYS A C 1
ATOM 1795 O O . LYS A 1 221 ? -5.591 4.113 0.059 1.00 92.62 221 LYS A O 1
ATOM 1800 N N . LEU A 1 222 ? -7.635 3.213 0.020 1.00 94.62 222 LEU A N 1
ATOM 1801 C CA . LEU A 1 222 ? -7.197 1.822 -0.077 1.00 94.62 222 LEU A CA 1
ATOM 1802 C C . LEU A 1 222 ? -7.897 1.140 -1.247 1.00 94.62 222 LEU A C 1
ATOM 1804 O O . LEU A 1 222 ? -9.125 1.108 -1.292 1.00 94.62 222 LEU A O 1
ATOM 1808 N N . MET A 1 223 ? -7.127 0.550 -2.158 1.00 96.25 223 MET A N 1
ATOM 1809 C CA . MET A 1 223 ? -7.657 -0.317 -3.202 1.00 96.25 223 MET A CA 1
ATOM 1810 C C . MET A 1 223 ? -7.596 -1.777 -2.758 1.00 96.25 223 MET A C 1
ATOM 1812 O O . MET A 1 223 ? -6.511 -2.335 -2.587 1.00 96.25 223 MET A O 1
ATOM 1816 N N . ARG A 1 224 ? -8.765 -2.408 -2.643 1.00 96.56 224 ARG A N 1
ATOM 1817 C CA . ARG A 1 224 ? -8.922 -3.832 -2.331 1.00 96.56 224 ARG A CA 1
ATOM 1818 C C . ARG A 1 224 ? -9.484 -4.570 -3.536 1.00 96.56 224 ARG A C 1
ATOM 1820 O O . ARG A 1 224 ? -10.491 -4.149 -4.099 1.00 96.56 224 ARG A O 1
ATOM 1827 N N . PHE A 1 225 ? -8.866 -5.680 -3.913 1.00 97.44 225 PHE A N 1
ATOM 1828 C CA . PHE A 1 225 ? -9.333 -6.534 -5.001 1.00 97.44 225 PHE A CA 1
ATOM 1829 C C . PHE A 1 225 ? -9.917 -7.831 -4.449 1.00 97.44 225 PHE A C 1
ATOM 1831 O O . PHE A 1 225 ? -9.317 -8.466 -3.583 1.00 97.44 225 PHE A O 1
ATOM 1838 N N . CYS A 1 226 ? -11.073 -8.238 -4.967 1.00 97.06 226 CYS A N 1
ATOM 1839 C CA . CYS A 1 226 ? -11.717 -9.504 -4.638 1.00 97.06 226 CYS A CA 1
ATOM 1840 C C . CYS A 1 226 ? -11.879 -10.352 -5.905 1.00 97.06 226 CYS A C 1
ATOM 1842 O O . CYS A 1 226 ? -12.483 -9.873 -6.869 1.00 97.06 226 CYS A O 1
ATOM 1844 N N . PRO A 1 227 ? -11.383 -11.604 -5.920 1.00 96.75 227 PRO A N 1
ATOM 1845 C CA . PRO A 1 227 ? -11.583 -12.512 -7.044 1.00 96.75 227 PRO A CA 1
ATOM 1846 C C . PRO A 1 227 ? -13.065 -12.751 -7.354 1.00 96.75 227 PRO A C 1
ATOM 1848 O O . PRO A 1 227 ? -13.928 -12.625 -6.483 1.00 96.75 227 PRO A O 1
ATOM 1851 N N . ASN A 1 228 ? -13.362 -13.155 -8.590 1.00 95.81 228 ASN A N 1
ATOM 1852 C CA . ASN A 1 228 ? -14.724 -13.495 -9.007 1.00 95.81 228 ASN A CA 1
ATOM 1853 C C . ASN A 1 228 ? -15.398 -14.486 -8.036 1.00 95.81 228 ASN A C 1
ATOM 1855 O O . ASN A 1 228 ? -14.849 -15.541 -7.719 1.00 95.81 228 ASN A O 1
ATOM 1859 N N . GLY A 1 229 ? -16.608 -14.144 -7.583 1.00 93.50 229 GLY A N 1
ATOM 1860 C CA . GLY A 1 229 ? -17.391 -14.954 -6.642 1.00 93.50 229 GLY A CA 1
ATOM 1861 C C . GLY A 1 229 ? -17.034 -14.770 -5.161 1.00 93.50 229 GLY A C 1
ATOM 1862 O O . GLY A 1 229 ? -17.684 -15.379 -4.316 1.00 93.50 229 GLY A O 1
ATOM 1863 N N . ILE A 1 230 ? -16.047 -13.931 -4.827 1.00 95.88 230 ILE A N 1
ATOM 1864 C CA . ILE A 1 230 ? -15.659 -13.640 -3.442 1.00 95.88 230 ILE A CA 1
ATOM 1865 C C . ILE A 1 230 ? -16.345 -12.362 -2.952 1.00 95.88 230 ILE A C 1
ATOM 1867 O O . ILE A 1 230 ? -16.319 -11.327 -3.617 1.00 95.88 230 ILE A O 1
ATOM 1871 N N . ILE A 1 231 ? -16.960 -12.437 -1.769 1.00 94.00 231 ILE A N 1
ATOM 1872 C CA . ILE A 1 231 ? -17.618 -11.297 -1.123 1.00 94.00 231 ILE A CA 1
ATOM 1873 C C . ILE A 1 231 ? -16.559 -10.363 -0.533 1.00 94.00 231 ILE A C 1
ATOM 1875 O O . ILE A 1 231 ? -15.622 -10.805 0.133 1.00 94.00 231 ILE A O 1
ATOM 1879 N N . LEU A 1 232 ? -16.745 -9.059 -0.741 1.00 94.25 232 LEU A N 1
ATOM 1880 C CA . LEU A 1 232 ? -15.898 -8.021 -0.170 1.00 94.25 232 LEU A CA 1
ATOM 1881 C C . LEU A 1 232 ? -15.902 -8.070 1.362 1.00 94.25 232 LEU A C 1
ATOM 1883 O O . LEU A 1 232 ? -16.920 -7.803 2.001 1.00 94.25 232 LEU A O 1
ATOM 1887 N N . ASN A 1 233 ? -14.728 -8.304 1.944 1.00 90.81 233 ASN A N 1
ATOM 1888 C CA . ASN A 1 233 ? -14.475 -7.988 3.342 1.00 90.81 233 ASN A CA 1
ATOM 1889 C C . ASN A 1 233 ? -14.126 -6.496 3.463 1.00 90.81 233 ASN A C 1
ATOM 1891 O O . ASN A 1 233 ? -13.103 -6.053 2.936 1.00 90.81 233 ASN A O 1
ATOM 1895 N N . LYS A 1 234 ? -14.982 -5.728 4.145 1.00 89.06 234 LYS A N 1
ATOM 1896 C CA . LYS A 1 234 ? -14.811 -4.282 4.349 1.00 89.06 234 LYS A CA 1
ATOM 1897 C C . LYS A 1 234 ? -13.972 -3.918 5.576 1.00 89.06 234 LYS A C 1
ATOM 1899 O O . LYS A 1 234 ? -13.633 -2.751 5.708 1.00 89.06 234 LYS A O 1
ATOM 1904 N N . ASN A 1 235 ? -13.642 -4.877 6.445 1.00 89.00 235 ASN A N 1
ATOM 1905 C CA . ASN A 1 235 ? -12.881 -4.594 7.657 1.00 89.00 235 ASN A CA 1
ATOM 1906 C C . ASN A 1 235 ? -11.469 -4.124 7.295 1.00 89.00 235 ASN A C 1
ATOM 1908 O O . ASN A 1 235 ? -10.740 -4.822 6.575 1.00 89.00 235 ASN A O 1
ATOM 1912 N N . ILE A 1 236 ? -11.102 -2.952 7.802 1.00 91.50 236 ILE A N 1
ATOM 1913 C CA . ILE A 1 236 ? -9.768 -2.368 7.669 1.00 91.50 236 ILE A CA 1
ATOM 1914 C C . ILE A 1 236 ? -9.046 -2.483 9.003 1.00 91.50 236 ILE A C 1
ATOM 1916 O O . ILE A 1 236 ? -9.634 -2.227 10.050 1.00 91.50 236 ILE A O 1
ATOM 1920 N N . ILE A 1 237 ? -7.770 -2.862 8.969 1.00 92.81 237 ILE A N 1
ATOM 1921 C CA . ILE A 1 237 ? -6.930 -2.914 10.165 1.00 92.81 237 ILE A CA 1
ATOM 1922 C C . ILE A 1 237 ? -5.843 -1.849 10.055 1.00 92.81 237 ILE A C 1
ATOM 1924 O O . ILE A 1 237 ? -4.960 -1.938 9.202 1.00 92.81 237 ILE A O 1
ATOM 1928 N N . CYS A 1 238 ? -5.895 -0.876 10.957 1.00 91.94 238 CYS A N 1
ATOM 1929 C CA . CYS A 1 238 ? -4.866 0.141 11.139 1.00 91.94 238 CYS A CA 1
ATOM 1930 C C . CYS A 1 238 ? -4.112 -0.122 12.442 1.00 91.94 238 CYS A C 1
ATOM 1932 O O . CYS A 1 238 ? -4.706 -0.562 13.423 1.00 91.94 238 CYS A O 1
ATOM 1934 N N . THR A 1 239 ? -2.822 0.200 12.480 1.00 93.50 239 THR A N 1
ATOM 1935 C CA . THR A 1 239 ? -2.022 0.144 13.711 1.00 93.50 239 THR A CA 1
ATOM 1936 C C . THR A 1 239 ? -1.416 1.512 13.977 1.00 93.50 239 THR A C 1
ATOM 1938 O O . THR A 1 239 ? -0.769 2.065 13.087 1.00 93.50 239 THR A O 1
ATOM 1941 N N . ILE A 1 240 ? -1.617 2.048 15.184 1.00 92.12 240 ILE A N 1
ATOM 1942 C CA . ILE A 1 240 ? -0.894 3.229 15.668 1.00 92.12 240 ILE A CA 1
ATOM 1943 C C . ILE A 1 240 ? 0.551 2.828 15.961 1.00 92.12 240 ILE A C 1
ATOM 1945 O O . ILE A 1 240 ? 0.767 1.906 16.740 1.00 92.12 240 ILE A O 1
ATOM 1949 N N . ILE A 1 241 ? 1.512 3.544 15.383 1.00 92.12 241 ILE A N 1
ATOM 1950 C CA . ILE A 1 241 ? 2.960 3.319 15.556 1.00 92.12 241 ILE A CA 1
ATOM 1951 C C . ILE A 1 241 ? 3.671 4.506 16.230 1.00 92.12 241 ILE A C 1
ATOM 1953 O O . ILE A 1 241 ? 4.892 4.548 16.332 1.00 92.12 241 ILE A O 1
ATOM 1957 N N . SER A 1 242 ? 2.911 5.515 16.665 1.00 90.88 242 SER A N 1
ATOM 1958 C CA . SER A 1 242 ? 3.427 6.724 17.313 1.00 90.88 242 SER A CA 1
ATOM 1959 C C . SER A 1 242 ? 2.683 7.014 18.623 1.00 90.88 242 SER A C 1
ATOM 1961 O O . SER A 1 242 ? 1.488 6.723 18.713 1.00 90.88 242 SER A O 1
ATOM 1963 N N . PRO A 1 243 ? 3.332 7.622 19.636 1.00 90.31 243 PRO A N 1
ATOM 1964 C CA . PRO A 1 243 ? 2.682 7.995 20.894 1.00 90.31 243 PRO A CA 1
ATOM 1965 C C . PRO A 1 243 ? 1.532 8.997 20.745 1.00 90.31 243 PRO A C 1
ATOM 1967 O O . PRO A 1 243 ? 0.722 9.121 21.659 1.00 90.31 243 PRO A O 1
ATOM 1970 N N . ASP A 1 244 ? 1.441 9.719 19.630 1.00 88.50 244 ASP A N 1
ATOM 1971 C CA . ASP A 1 244 ? 0.408 10.727 19.412 1.00 88.50 244 ASP A CA 1
ATOM 1972 C C . ASP A 1 244 ? -0.513 10.337 18.254 1.00 88.50 244 ASP A C 1
ATOM 1974 O O . ASP A 1 244 ? -0.087 10.170 17.110 1.00 88.50 244 ASP A O 1
ATOM 1978 N N . TYR A 1 245 ? -1.815 10.268 18.534 1.00 85.62 245 TYR A N 1
ATOM 1979 C CA . TYR A 1 245 ? -2.846 10.193 17.510 1.00 85.62 245 TYR A CA 1
ATOM 1980 C C . TYR A 1 245 ? -3.001 11.583 16.892 1.00 85.62 245 TYR A C 1
ATOM 1982 O O . TYR A 1 245 ? -3.712 12.450 17.410 1.00 85.62 245 TYR A O 1
ATOM 1990 N N . LEU A 1 246 ? -2.298 11.819 15.792 1.00 75.69 246 LEU A N 1
ATOM 1991 C CA . LEU A 1 246 ? -2.394 13.058 15.031 1.00 75.69 246 LEU A CA 1
ATOM 1992 C C . LEU A 1 246 ? -3.196 12.812 13.747 1.00 75.69 246 LEU A C 1
ATOM 1994 O O . LEU A 1 246 ? -2.917 11.849 13.025 1.00 75.69 246 LEU A O 1
ATOM 1998 N N . PRO A 1 247 ? -4.177 13.673 13.415 1.00 62.62 247 PRO A N 1
ATOM 1999 C CA . PRO A 1 247 ? -4.688 13.722 12.055 1.00 62.62 247 PRO A CA 1
ATOM 2000 C C . PRO A 1 247 ? -3.512 14.025 11.112 1.00 62.62 247 PRO A C 1
ATOM 2002 O O . PRO A 1 247 ? -2.651 14.834 11.470 1.00 62.62 247 PRO A O 1
ATOM 2005 N N . PRO A 1 248 ? -3.440 13.406 9.923 1.00 57.19 248 PRO A N 1
ATOM 2006 C CA . PRO A 1 248 ? -2.358 13.682 8.990 1.00 57.19 248 PRO A CA 1
ATOM 2007 C C . PRO A 1 248 ? -2.369 15.156 8.589 1.00 57.19 248 PRO A C 1
ATOM 2009 O O . PRO A 1 248 ? -3.246 15.591 7.850 1.00 57.19 248 PRO A O 1
ATOM 2012 N N . LEU A 1 249 ? -1.397 15.922 9.087 1.00 51.12 249 LEU A N 1
ATOM 2013 C CA . LEU A 1 249 ? -1.158 17.289 8.630 1.00 51.12 249 LEU A CA 1
ATOM 2014 C C . LEU A 1 249 ? -0.368 17.275 7.314 1.00 51.12 249 LEU A C 1
ATOM 2016 O O . LEU A 1 249 ? -0.687 18.063 6.433 1.00 51.12 249 LEU A O 1
ATOM 2020 N N . TYR A 1 250 ? 0.589 16.346 7.151 1.00 51.53 250 TYR A N 1
ATOM 2021 C CA . TYR A 1 250 ? 1.378 16.156 5.926 1.00 51.53 250 TYR A CA 1
ATOM 2022 C C . TYR A 1 250 ? 1.896 14.709 5.794 1.00 51.53 250 TYR A C 1
ATOM 2024 O O . TYR A 1 250 ? 2.198 14.078 6.813 1.00 51.53 250 TYR A O 1
ATOM 2032 N N . PRO A 1 251 ? 2.017 14.166 4.568 1.00 51.50 251 PRO A N 1
ATOM 2033 C CA . PRO A 1 251 ? 2.728 12.912 4.331 1.00 51.50 251 PRO A CA 1
ATOM 2034 C C . PRO A 1 251 ? 4.234 13.062 4.610 1.00 51.50 251 PRO A C 1
ATOM 2036 O O . PRO A 1 251 ? 4.818 14.097 4.301 1.00 51.50 251 PRO A O 1
ATOM 2039 N N . GLY A 1 252 ? 4.874 12.024 5.163 1.00 54.56 252 GLY A N 1
ATOM 2040 C CA . GLY A 1 252 ? 6.312 11.808 4.943 1.00 54.56 252 GLY A CA 1
ATOM 2041 C C . GLY A 1 252 ? 7.230 11.593 6.149 1.00 54.56 252 GLY A C 1
ATOM 2042 O O . GLY A 1 252 ? 8.224 10.902 5.967 1.00 54.56 252 GLY A O 1
ATOM 2043 N N . SER A 1 253 ? 6.960 12.093 7.364 1.00 53.72 253 SER A N 1
ATOM 2044 C CA . SER A 1 253 ? 7.955 11.891 8.449 1.00 53.72 253 SER A CA 1
ATOM 2045 C C . SER A 1 253 ? 7.463 11.744 9.887 1.00 53.72 253 SER A C 1
ATOM 2047 O O . SER A 1 253 ? 8.260 11.365 10.730 1.00 53.72 253 SER A O 1
ATOM 2049 N N . ASN A 1 254 ? 6.177 11.945 10.185 1.00 63.72 254 ASN A N 1
ATOM 2050 C CA . ASN A 1 254 ? 5.616 11.737 11.534 1.00 63.72 254 ASN A CA 1
ATOM 2051 C C . ASN A 1 254 ? 4.198 11.162 11.475 1.00 63.72 254 ASN A C 1
ATOM 2053 O O . ASN A 1 254 ? 3.325 11.497 12.276 1.00 63.72 254 ASN A O 1
ATOM 2057 N N . TYR A 1 255 ? 3.936 10.348 10.457 1.00 79.69 255 TYR A N 1
ATOM 2058 C CA . TYR A 1 255 ? 2.611 9.802 10.258 1.00 79.69 255 TYR A CA 1
ATOM 2059 C C . TYR A 1 255 ? 2.359 8.672 11.275 1.00 79.69 255 TYR A C 1
ATOM 2061 O O . TYR A 1 255 ? 3.123 7.708 11.308 1.00 79.69 255 TYR A O 1
ATOM 2069 N N . PRO A 1 256 ? 1.321 8.771 12.123 1.00 85.69 256 PRO A N 1
ATOM 2070 C CA . PRO A 1 256 ? 1.230 7.943 13.322 1.00 85.69 256 PRO A CA 1
ATOM 2071 C C . PRO A 1 256 ? 0.665 6.539 13.078 1.00 85.69 256 PRO A C 1
ATOM 2073 O O . PRO A 1 256 ? 0.420 5.819 14.044 1.00 85.69 256 PRO A O 1
ATOM 2076 N N . PHE A 1 257 ? 0.466 6.127 11.821 1.00 89.19 257 PHE A N 1
ATOM 2077 C CA . PHE A 1 257 ? -0.071 4.809 11.476 1.00 89.19 257 PHE A CA 1
ATOM 2078 C C . PHE A 1 257 ? 0.817 4.046 10.491 1.00 89.19 257 PHE A C 1
ATOM 2080 O O . PHE A 1 257 ? 1.583 4.622 9.724 1.00 89.19 257 PHE A O 1
ATOM 2087 N N . ASN A 1 258 ? 0.656 2.726 10.464 1.00 88.31 258 ASN A N 1
ATOM 2088 C CA . ASN A 1 258 ? 1.386 1.821 9.574 1.00 88.31 258 ASN A CA 1
ATOM 2089 C C . ASN A 1 258 ? 1.088 1.996 8.068 1.00 88.31 258 ASN A C 1
ATOM 2091 O O . ASN A 1 258 ? 1.903 1.568 7.246 1.00 88.31 258 ASN A O 1
ATOM 2095 N N . TYR A 1 259 ? -0.043 2.611 7.697 1.00 90.88 259 TYR A N 1
ATOM 2096 C CA . TYR A 1 259 ? -0.427 2.853 6.301 1.00 90.88 259 TYR A CA 1
ATOM 2097 C C . TYR A 1 259 ? -1.113 4.207 6.085 1.00 90.88 259 TYR A C 1
ATOM 2099 O O . TYR A 1 259 ? -1.938 4.590 6.909 1.00 90.88 259 TYR A O 1
ATOM 2107 N N . PRO A 1 260 ? -0.902 4.872 4.931 1.00 89.06 260 PRO A N 1
ATOM 2108 C CA . PRO A 1 260 ? -1.421 6.214 4.650 1.00 89.06 260 PRO A CA 1
ATOM 2109 C C . PRO A 1 260 ? -2.952 6.308 4.524 1.00 89.06 260 PRO A C 1
ATOM 2111 O O . PRO A 1 260 ? -3.530 7.395 4.648 1.00 89.06 260 PRO A O 1
ATOM 2114 N N . HIS A 1 261 ? -3.642 5.186 4.296 1.00 88.69 261 HIS A N 1
ATOM 2115 C CA . HIS A 1 261 ? -5.105 5.176 4.275 1.00 88.69 261 HIS A CA 1
ATOM 2116 C C . HIS A 1 261 ? -5.723 5.383 5.667 1.00 88.69 261 HIS A C 1
ATOM 2118 O O . HIS A 1 261 ? -6.886 5.783 5.747 1.00 88.69 261 HIS A O 1
ATOM 2124 N N . CYS A 1 262 ? -4.950 5.191 6.737 1.00 88.69 262 CYS A N 1
ATOM 2125 C CA . CYS A 1 262 ? -5.369 5.393 8.118 1.00 88.69 262 CYS A CA 1
ATOM 2126 C C . CYS A 1 262 ? -5.446 6.903 8.499 1.00 88.69 262 CYS A C 1
ATOM 2128 O O . CYS A 1 262 ? -5.104 7.790 7.704 1.00 88.69 262 CYS A O 1
ATOM 2130 N N . PRO A 1 263 ? -5.960 7.248 9.691 1.00 76.62 263 PRO A N 1
ATOM 2131 C CA . PRO A 1 263 ? -6.954 6.442 10.387 1.00 76.62 263 PRO A CA 1
ATOM 2132 C C . PRO A 1 263 ? -8.221 6.311 9.532 1.00 76.62 263 PRO A C 1
ATOM 2134 O O . PRO A 1 263 ? -8.497 7.170 8.693 1.00 76.62 263 PRO A O 1
ATOM 2137 N N . CYS A 1 264 ? -8.995 5.251 9.755 1.00 66.50 264 CYS A N 1
ATOM 2138 C CA . CYS A 1 264 ? -10.290 5.061 9.104 1.00 66.50 264 CYS A CA 1
ATOM 2139 C C . CYS A 1 264 ? -11.316 6.041 9.691 1.00 66.50 264 CYS A C 1
ATOM 2141 O O . CYS A 1 264 ? -12.058 5.731 10.620 1.00 66.50 264 CYS A O 1
ATOM 2143 N N . ASN A 1 265 ? -11.283 7.278 9.217 1.00 68.06 265 ASN A N 1
ATOM 2144 C CA . ASN A 1 265 ? -12.089 8.386 9.717 1.00 68.06 265 ASN A CA 1
ATOM 2145 C C . ASN A 1 265 ? -13.421 8.552 8.967 1.00 68.06 265 ASN A C 1
ATOM 2147 O O . ASN A 1 265 ? -13.995 9.639 8.971 1.00 68.06 265 ASN A O 1
ATOM 2151 N N . ASP A 1 266 ? -13.897 7.499 8.309 1.00 70.31 266 ASP A N 1
ATOM 2152 C CA . ASP A 1 266 ? -15.118 7.475 7.511 1.00 70.31 266 ASP A CA 1
ATOM 2153 C C . ASP A 1 266 ? -16.139 6.463 8.070 1.00 70.31 266 ASP A C 1
ATOM 2155 O O . ASP A 1 266 ? -16.077 6.055 9.232 1.00 70.31 266 ASP A O 1
ATOM 2159 N N . GLU A 1 267 ? -17.134 6.093 7.263 1.00 70.69 267 GLU A N 1
ATOM 2160 C CA . GLU A 1 267 ? -18.124 5.061 7.605 1.00 70.69 267 GLU A CA 1
ATOM 2161 C C . GLU A 1 267 ? -17.571 3.629 7.460 1.00 70.69 267 GLU A C 1
ATOM 2163 O O . GLU A 1 267 ? -18.304 2.656 7.657 1.00 70.69 267 GLU A O 1
ATOM 2168 N N . THR A 1 268 ? -16.292 3.467 7.097 1.00 77.88 268 THR A N 1
ATOM 2169 C CA . THR A 1 268 ? -15.680 2.147 6.957 1.00 77.88 268 THR A CA 1
ATOM 2170 C C . THR A 1 268 ? -15.460 1.535 8.338 1.00 77.88 268 THR A C 1
ATOM 2172 O O . THR A 1 268 ? -14.874 2.147 9.230 1.00 77.88 268 THR A O 1
ATOM 2175 N N . GLU A 1 269 ? -15.904 0.292 8.516 1.00 81.56 269 GLU A N 1
ATOM 2176 C CA . GLU A 1 269 ? -15.624 -0.458 9.735 1.00 81.56 269 GLU A CA 1
ATOM 2177 C C . GLU A 1 269 ? -14.123 -0.731 9.856 1.00 81.56 269 GLU A C 1
ATOM 2179 O O . GLU A 1 269 ? -13.507 -1.348 8.982 1.00 81.56 269 GLU A O 1
ATOM 2184 N N . CYS A 1 270 ? -13.539 -0.243 10.946 1.00 88.69 270 CYS A N 1
ATOM 2185 C CA . CYS A 1 270 ? -12.103 -0.251 11.142 1.00 88.69 270 CYS A CA 1
ATOM 2186 C C . CYS A 1 270 ? -11.736 -0.752 12.525 1.00 88.69 270 CYS A C 1
ATOM 2188 O O . CYS A 1 270 ? -12.287 -0.302 13.530 1.00 88.69 270 CYS A O 1
ATOM 2190 N N . THR A 1 271 ? -10.766 -1.656 12.554 1.00 92.12 271 THR A N 1
ATOM 2191 C CA . THR A 1 271 ? -10.096 -2.103 13.766 1.00 92.12 271 THR A CA 1
ATOM 2192 C C . THR A 1 271 ? -8.788 -1.336 13.906 1.00 92.12 271 THR A C 1
ATOM 2194 O O . THR A 1 271 ? -7.945 -1.354 13.008 1.00 92.12 271 THR A O 1
ATOM 2197 N N . LEU A 1 272 ? -8.620 -0.653 15.030 1.00 92.75 272 LEU A N 1
ATOM 2198 C CA . LEU A 1 272 ? -7.426 0.099 15.369 1.00 92.75 272 LEU A CA 1
ATOM 2199 C C . LEU A 1 272 ? -6.648 -0.653 16.442 1.00 92.75 272 LEU A C 1
ATOM 2201 O O . LEU A 1 272 ? -7.097 -0.753 17.580 1.00 92.75 272 LEU A O 1
ATOM 2205 N N . ASN A 1 273 ? -5.485 -1.162 16.063 1.00 94.81 273 ASN A N 1
ATOM 2206 C CA . ASN A 1 273 ? -4.502 -1.720 16.979 1.00 94.81 273 ASN A CA 1
ATOM 2207 C C . ASN A 1 273 ? -3.533 -0.626 17.436 1.00 94.81 273 ASN A C 1
ATOM 2209 O O . ASN A 1 273 ? -3.398 0.423 16.796 1.00 94.81 273 ASN A O 1
ATOM 2213 N N . ILE A 1 274 ? -2.797 -0.909 18.503 1.00 94.75 274 ILE A N 1
ATOM 2214 C CA . ILE A 1 274 ? -1.684 -0.081 18.960 1.00 94.75 274 ILE A CA 1
ATOM 2215 C C . ILE A 1 274 ? -0.421 -0.937 18.925 1.00 94.75 274 ILE A C 1
ATOM 2217 O O . ILE A 1 274 ? -0.458 -2.106 19.296 1.00 94.75 274 ILE A O 1
ATOM 2221 N N . GLU A 1 275 ? 0.683 -0.389 18.428 1.00 94.94 275 GLU A N 1
ATOM 2222 C CA . GLU A 1 275 ? 1.956 -1.096 18.407 1.00 94.94 275 GLU A CA 1
ATOM 2223 C C . GLU A 1 275 ? 2.394 -1.462 19.830 1.00 94.94 275 GLU A C 1
ATOM 2225 O O . GLU A 1 275 ? 2.462 -0.604 20.707 1.00 94.94 275 GLU A O 1
ATOM 2230 N N . SER A 1 276 ? 2.744 -2.733 20.043 1.00 93.38 276 SER A N 1
ATOM 2231 C CA . SER A 1 276 ? 3.055 -3.301 21.363 1.00 93.38 276 SER A CA 1
ATOM 2232 C C . SER A 1 276 ? 4.238 -2.649 22.087 1.00 93.38 276 SER A C 1
ATOM 2234 O O . SER A 1 276 ? 4.460 -2.893 23.271 1.00 93.38 276 SER A O 1
ATOM 2236 N N . SER A 1 277 ? 5.053 -1.873 21.371 1.00 94.12 277 SER A N 1
ATOM 2237 C CA . SER A 1 277 ? 6.172 -1.112 21.928 1.00 94.12 277 SER A CA 1
ATOM 2238 C C . SER A 1 277 ? 5.718 0.166 22.655 1.00 94.12 277 SER A C 1
ATOM 2240 O O . SER A 1 277 ? 6.460 0.692 23.492 1.00 94.12 277 SER A O 1
ATOM 2242 N N . LEU A 1 278 ? 4.504 0.659 22.384 1.00 95.00 278 LEU A N 1
ATOM 2243 C CA . LEU A 1 278 ? 3.961 1.886 22.960 1.00 95.00 278 LEU A CA 1
ATOM 2244 C C . LEU A 1 278 ? 3.361 1.624 24.345 1.00 95.00 278 LEU A C 1
ATOM 2246 O O . LEU A 1 278 ? 2.442 0.840 24.520 1.00 95.00 278 LEU A O 1
ATOM 2250 N N . LYS A 1 279 ? 3.839 2.353 25.356 1.00 95.38 279 LYS A N 1
ATOM 2251 C CA . LYS A 1 279 ? 3.284 2.285 26.726 1.00 95.38 279 LYS A CA 1
ATOM 2252 C C . LYS A 1 279 ? 2.107 3.231 26.943 1.00 95.38 279 LYS A C 1
ATOM 2254 O O . LYS A 1 279 ? 1.358 3.110 27.916 1.00 95.38 279 LYS A O 1
ATOM 2259 N N . SER A 1 280 ? 1.971 4.214 26.063 1.00 93.88 280 SER A N 1
ATOM 2260 C CA . SER A 1 280 ? 0.910 5.203 26.115 1.00 93.88 280 SER A CA 1
ATOM 2261 C C . SER A 1 280 ? 0.658 5.803 24.745 1.00 93.88 280 SER A C 1
ATOM 2263 O O . SER A 1 280 ? 1.608 6.008 23.990 1.00 93.88 280 SER A O 1
ATOM 2265 N N . VAL A 1 281 ? -0.598 6.154 24.482 1.00 93.19 281 VAL A N 1
ATOM 2266 C CA . VAL A 1 281 ? -0.999 6.923 23.302 1.00 93.19 281 VAL A CA 1
ATOM 2267 C C . VAL A 1 281 ? -1.875 8.091 23.732 1.00 93.19 281 VAL A C 1
ATOM 2269 O O . VAL A 1 281 ? -2.848 7.917 24.464 1.00 93.19 281 VAL A O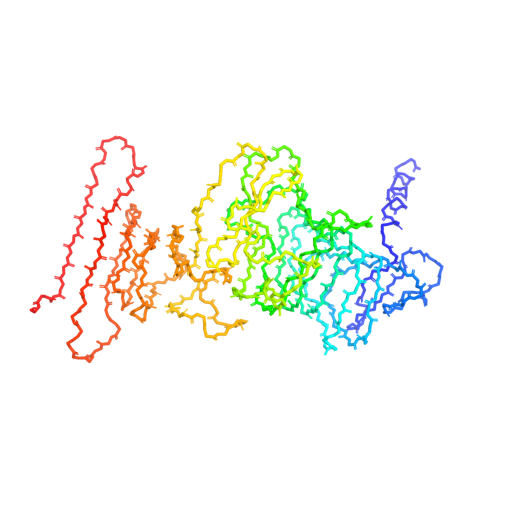 1
ATOM 2272 N N . ASN A 1 282 ? -1.549 9.288 23.266 1.00 91.00 282 ASN A N 1
ATOM 2273 C CA . ASN A 1 282 ? -2.367 10.477 23.413 1.00 91.00 282 ASN A CA 1
ATOM 2274 C C . ASN A 1 282 ? -3.296 10.624 22.202 1.00 91.00 282 ASN A C 1
ATOM 2276 O O . ASN A 1 282 ? -2.850 10.847 21.081 1.00 91.00 282 ASN A O 1
ATOM 2280 N N . PHE A 1 283 ? -4.604 10.529 22.434 1.00 87.88 283 PHE A N 1
ATOM 2281 C CA . PHE A 1 283 ? -5.625 10.608 21.391 1.00 87.88 283 PHE A CA 1
ATOM 2282 C C . PHE A 1 283 ? -5.952 12.037 20.947 1.00 87.88 283 PHE A C 1
ATOM 2284 O O . PHE A 1 283 ? -6.762 12.214 20.040 1.00 87.88 283 PHE A O 1
ATOM 2291 N N . ASN A 1 284 ? -5.357 13.056 21.580 1.00 85.06 284 ASN A N 1
ATOM 2292 C CA . ASN A 1 284 ? -5.540 14.472 21.242 1.00 85.06 284 ASN A CA 1
ATOM 2293 C C . ASN A 1 284 ? -7.014 14.897 21.113 1.00 85.06 284 ASN A C 1
ATOM 2295 O O . ASN A 1 284 ? -7.358 15.743 20.292 1.00 85.06 284 ASN A O 1
ATOM 2299 N N . MET A 1 285 ? -7.897 14.293 21.915 1.00 81.50 285 MET A N 1
ATOM 2300 C CA . MET A 1 285 ? -9.344 14.517 21.873 1.00 81.50 285 MET A CA 1
ATOM 2301 C C . MET A 1 285 ? -10.010 14.210 20.516 1.00 81.50 285 MET A C 1
ATOM 2303 O O . MET A 1 285 ? -11.111 14.689 20.243 1.00 81.50 285 MET A O 1
ATOM 2307 N N . VAL A 1 286 ? -9.380 13.399 19.658 1.00 80.69 286 VAL A N 1
ATOM 2308 C CA . VAL A 1 286 ? -9.963 13.000 18.373 1.00 80.69 286 VAL A CA 1
ATOM 2309 C C . VAL A 1 286 ? -11.105 12.005 18.591 1.00 80.69 286 VAL A C 1
ATOM 2311 O O . VAL A 1 286 ? -10.982 11.024 19.327 1.00 80.69 286 VAL A O 1
ATOM 2314 N N . ASN A 1 287 ? -12.233 12.251 17.924 1.00 80.06 287 ASN A N 1
ATOM 2315 C CA . ASN A 1 287 ? -13.393 11.369 17.954 1.00 80.06 287 ASN A CA 1
ATOM 2316 C C . ASN A 1 287 ? -13.202 10.186 16.986 1.00 80.06 287 ASN A C 1
ATOM 2318 O O . ASN A 1 287 ? -13.139 10.390 15.774 1.00 80.06 287 ASN A O 1
ATOM 2322 N N . ILE A 1 288 ? -13.173 8.959 17.519 1.00 82.88 288 ILE A N 1
ATOM 2323 C CA . ILE A 1 288 ? -13.072 7.711 16.745 1.00 82.88 288 ILE A CA 1
ATOM 2324 C C . ILE A 1 288 ? -14.311 6.813 16.915 1.00 82.88 288 ILE A C 1
ATOM 2326 O O . ILE A 1 288 ? -14.214 5.590 16.956 1.00 82.88 288 ILE A O 1
ATOM 2330 N N . SER A 1 289 ? -15.506 7.407 17.006 1.00 83.12 289 SER A N 1
ATOM 2331 C CA . SER A 1 289 ? -16.775 6.700 17.294 1.00 83.12 289 SER A CA 1
ATOM 2332 C C . SER A 1 289 ? -17.176 5.597 16.303 1.00 83.12 289 SER A C 1
ATOM 2334 O O . SER A 1 289 ? -18.060 4.809 16.628 1.00 83.12 289 SER A O 1
ATOM 2336 N N . ASN A 1 290 ? -16.548 5.513 15.127 1.00 81.94 290 ASN A N 1
ATOM 2337 C CA . ASN A 1 290 ? -16.786 4.453 14.136 1.00 81.94 290 ASN A CA 1
ATOM 2338 C C . ASN A 1 290 ? -15.766 3.301 14.224 1.00 81.94 290 ASN A C 1
ATOM 2340 O O . ASN A 1 290 ? -15.896 2.301 13.520 1.00 81.94 290 ASN A O 1
ATOM 2344 N N . THR A 1 291 ? -14.778 3.418 15.111 1.00 87.06 291 THR A N 1
ATOM 2345 C CA . THR A 1 291 ? -13.617 2.529 15.193 1.00 87.06 291 THR A CA 1
ATOM 2346 C C . THR A 1 291 ? -13.758 1.526 16.333 1.00 87.06 291 THR A C 1
ATOM 2348 O O . THR A 1 291 ? -14.167 1.882 17.441 1.00 87.06 291 THR A O 1
ATOM 2351 N N . ILE A 1 292 ? -13.385 0.275 16.070 1.00 90.31 292 ILE A N 1
ATOM 2352 C CA . ILE A 1 292 ? -13.158 -0.755 17.085 1.00 90.31 292 ILE A CA 1
ATOM 2353 C C . ILE A 1 292 ? -11.709 -0.615 17.549 1.00 90.31 292 ILE A C 1
ATOM 2355 O O . ILE A 1 292 ? -10.790 -0.827 16.765 1.00 90.31 292 ILE A O 1
ATOM 2359 N N . LEU A 1 293 ? -11.487 -0.238 18.803 1.00 91.25 293 LEU A N 1
ATOM 2360 C CA . LEU A 1 293 ? -10.151 -0.164 19.384 1.00 91.25 293 LEU A CA 1
ATOM 2361 C C . LEU A 1 293 ? -9.793 -1.520 19.995 1.00 91.25 293 LEU A C 1
ATOM 2363 O O . LEU A 1 293 ? -10.525 -2.016 20.846 1.00 91.25 293 LEU A O 1
ATOM 2367 N N . HIS A 1 294 ? -8.680 -2.106 19.576 1.00 93.31 294 HIS A N 1
ATOM 2368 C CA . HIS A 1 294 ? -8.208 -3.392 20.073 1.00 93.31 294 HIS A CA 1
ATOM 2369 C C . HIS A 1 294 ? -6.937 -3.205 20.909 1.00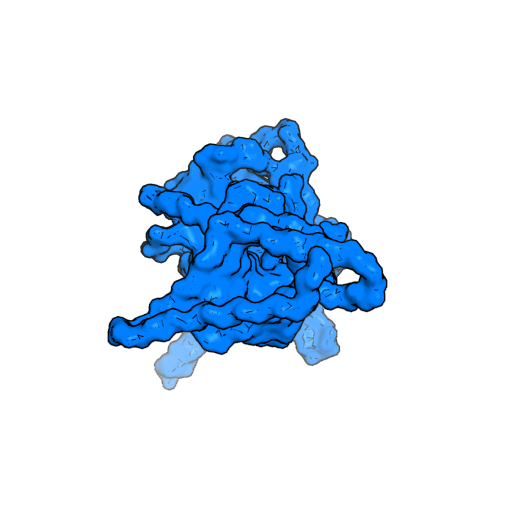 93.31 294 HIS A C 1
ATOM 2371 O O . HIS A 1 294 ? -5.972 -2.589 20.456 1.00 93.31 294 HIS A O 1
ATOM 2377 N N . ILE A 1 295 ? -6.976 -3.699 22.147 1.00 93.12 295 ILE A N 1
ATOM 2378 C CA . ILE A 1 295 ? -5.948 -3.521 23.171 1.00 93.12 295 ILE A CA 1
ATOM 2379 C C . ILE A 1 295 ? -5.434 -4.898 23.601 1.00 93.12 295 ILE A C 1
ATOM 2381 O O . ILE A 1 295 ? -6.096 -5.607 24.360 1.00 93.12 295 ILE A O 1
ATOM 2385 N N . ASP A 1 296 ? -4.238 -5.244 23.136 1.00 93.75 296 ASP A N 1
ATOM 2386 C CA . ASP A 1 296 ? -3.584 -6.545 23.334 1.00 93.75 296 ASP A CA 1
ATOM 2387 C C . ASP A 1 296 ? -2.391 -6.495 24.313 1.00 93.75 296 ASP A C 1
ATOM 2389 O O . ASP A 1 296 ? -1.788 -7.519 24.633 1.00 93.75 296 ASP A O 1
ATOM 2393 N N . HIS A 1 297 ? -2.054 -5.313 24.836 1.00 94.50 297 HIS A N 1
ATOM 2394 C CA . HIS A 1 297 ? -0.971 -5.111 25.802 1.00 94.50 297 HIS A CA 1
ATOM 2395 C C . HIS A 1 297 ? -1.269 -3.969 26.782 1.00 94.50 297 HIS A C 1
ATOM 2397 O O . HIS A 1 297 ? -2.167 -3.150 26.571 1.00 94.50 297 HIS A O 1
ATOM 2403 N N . GLU A 1 298 ? -0.534 -3.934 27.900 1.00 95.38 298 GLU A N 1
ATOM 2404 C CA . GLU A 1 298 ? -0.721 -2.901 28.923 1.00 95.38 298 GLU A CA 1
ATOM 2405 C C . GLU A 1 298 ? -0.437 -1.506 28.363 1.00 95.38 298 GLU A C 1
ATOM 2407 O O . GLU A 1 298 ? 0.669 -1.233 27.893 1.00 95.38 298 GLU A O 1
ATOM 2412 N N . ILE A 1 299 ? -1.418 -0.607 28.461 1.00 95.56 299 ILE A N 1
ATOM 2413 C CA . ILE A 1 299 ? -1.310 0.721 27.863 1.00 95.56 299 ILE A CA 1
ATOM 2414 C C . ILE A 1 299 ? -2.117 1.784 28.606 1.00 95.56 299 ILE A C 1
ATOM 2416 O O . ILE A 1 299 ? -3.150 1.511 29.225 1.00 95.56 299 ILE A O 1
ATOM 2420 N N . THR A 1 300 ? -1.642 3.027 28.510 1.00 94.00 300 THR A N 1
ATOM 2421 C CA . THR A 1 300 ? -2.375 4.221 28.942 1.00 94.00 300 THR A CA 1
ATOM 2422 C C . THR A 1 300 ? -2.862 5.043 27.747 1.00 94.00 300 THR A C 1
ATOM 2424 O O . THR A 1 300 ? -2.055 5.554 26.973 1.00 94.00 300 THR A O 1
ATOM 2427 N N . LEU A 1 301 ? -4.176 5.217 27.605 1.00 92.75 301 LEU A N 1
ATOM 2428 C CA . LEU A 1 301 ? -4.778 6.110 26.615 1.00 92.75 301 LEU A CA 1
ATOM 2429 C C . LEU A 1 301 ? -5.031 7.468 27.262 1.00 92.75 301 LEU A C 1
ATOM 2431 O O . LEU A 1 301 ? -5.855 7.593 28.171 1.00 92.75 301 LEU A O 1
ATOM 2435 N N . TYR A 1 302 ? -4.342 8.494 26.785 1.00 89.81 302 TYR A N 1
ATOM 2436 C CA . TYR A 1 302 ? -4.569 9.854 27.234 1.00 89.81 302 TYR A CA 1
ATOM 2437 C C . TYR A 1 302 ? -5.512 10.615 26.306 1.00 89.81 302 TYR A C 1
ATOM 2439 O O . TYR A 1 302 ? -5.502 10.399 25.097 1.00 89.81 302 TYR A O 1
ATOM 2447 N N . ASN A 1 303 ? -6.305 11.537 26.862 1.00 85.19 303 ASN A N 1
ATOM 2448 C CA . ASN A 1 303 ? -7.203 12.432 26.113 1.00 85.19 303 ASN A CA 1
ATOM 2449 C C . ASN A 1 303 ? -8.143 11.688 25.141 1.00 85.19 303 ASN A C 1
ATOM 2451 O O . ASN A 1 303 ? -8.507 12.204 24.085 1.00 85.19 303 ASN A O 1
ATOM 2455 N N . PHE A 1 304 ? -8.508 10.453 25.482 1.00 85.94 304 PHE A N 1
ATOM 2456 C CA . PHE A 1 304 ? -9.428 9.619 24.719 1.00 85.94 304 PHE A CA 1
ATOM 2457 C C . PHE A 1 304 ? -10.880 10.073 24.941 1.00 85.94 304 PHE A C 1
ATOM 2459 O O . PHE A 1 304 ? -11.268 10.350 26.077 1.00 85.94 304 PHE A O 1
ATOM 2466 N N . VAL A 1 305 ? -11.684 10.142 23.875 1.00 82.06 305 VAL A N 1
ATOM 2467 C CA . VAL A 1 305 ? -13.074 10.640 23.931 1.00 82.06 305 VAL A CA 1
ATOM 2468 C C . VAL A 1 305 ? -14.078 9.502 23.755 1.00 82.06 305 VAL A C 1
ATOM 2470 O O . VAL A 1 305 ? -14.860 9.207 24.658 1.00 82.06 305 VAL A O 1
ATOM 2473 N N . SER A 1 306 ? -14.070 8.846 22.596 1.00 80.75 306 SER A N 1
ATOM 2474 C CA . SER A 1 306 ? -15.087 7.852 22.243 1.00 80.75 306 SER A CA 1
ATOM 2475 C C . SER A 1 306 ? -14.609 6.915 21.144 1.00 80.75 306 SER A C 1
ATOM 2477 O O . SER A 1 306 ? -13.928 7.357 20.219 1.00 80.75 306 SER A O 1
ATOM 2479 N N . ALA A 1 307 ? -15.046 5.657 21.216 1.00 86.44 307 ALA A N 1
ATOM 2480 C CA . ALA A 1 307 ? -14.888 4.636 20.179 1.00 86.44 307 ALA A CA 1
ATOM 2481 C C . ALA A 1 307 ? -16.205 3.866 19.988 1.00 86.44 307 ALA A C 1
ATOM 2483 O O . ALA A 1 307 ? -17.048 3.854 20.889 1.00 86.44 307 ALA A O 1
ATOM 2484 N N . LYS A 1 308 ? -16.376 3.191 18.842 1.00 84.50 308 LYS A N 1
ATOM 2485 C CA . LYS A 1 308 ? -17.530 2.300 18.611 1.00 84.50 308 LYS A CA 1
ATOM 2486 C C . LYS A 1 308 ? -17.548 1.201 19.671 1.00 84.50 308 LYS A C 1
ATOM 2488 O O . LYS A 1 308 ? -18.564 0.964 20.322 1.00 84.50 308 LYS A O 1
ATOM 2493 N N . GLN A 1 309 ? -16.398 0.556 19.830 1.00 86.44 309 GLN A N 1
ATOM 2494 C CA . GLN A 1 309 ? -16.175 -0.577 20.716 1.00 86.44 309 GLN A CA 1
ATOM 2495 C C . GLN A 1 309 ? -14.713 -0.581 21.168 1.00 86.44 309 GLN A C 1
ATOM 2497 O O . GLN A 1 309 ? -13.835 -0.184 20.402 1.00 86.44 309 GLN A O 1
ATOM 2502 N N . ILE A 1 310 ? -14.458 -1.021 22.401 1.00 88.31 310 ILE A N 1
ATOM 2503 C CA . ILE A 1 310 ? -13.110 -1.369 22.861 1.00 88.31 310 ILE A CA 1
ATOM 2504 C C . ILE A 1 310 ? -13.088 -2.862 23.171 1.00 88.31 310 ILE A C 1
ATOM 2506 O O . ILE A 1 310 ? -13.897 -3.330 23.974 1.00 88.31 310 ILE A O 1
ATOM 2510 N N . ASN A 1 311 ? -12.141 -3.562 22.556 1.00 89.31 311 ASN A N 1
ATOM 2511 C CA . ASN A 1 311 ? -11.806 -4.950 22.834 1.00 89.31 311 ASN A CA 1
ATOM 2512 C C . ASN A 1 311 ? -10.499 -4.974 23.610 1.00 89.31 311 ASN A C 1
ATOM 2514 O O . ASN A 1 311 ? -9.502 -4.419 23.149 1.00 89.31 311 ASN A O 1
ATOM 2518 N N . VAL A 1 312 ? -10.515 -5.594 24.784 1.00 87.12 312 VAL A N 1
ATOM 2519 C CA . VAL A 1 312 ? -9.325 -5.753 25.621 1.00 87.12 312 VAL A CA 1
ATOM 2520 C C . VAL A 1 312 ? -9.062 -7.238 25.793 1.00 87.12 312 VAL A C 1
ATOM 2522 O O . VAL A 1 312 ? -9.947 -7.969 26.247 1.00 87.12 312 VAL A O 1
ATOM 2525 N N . ASP A 1 313 ? -7.855 -7.667 25.439 1.00 86.62 313 ASP A N 1
ATOM 2526 C CA . ASP A 1 313 ? -7.438 -9.053 25.601 1.00 86.62 313 ASP A CA 1
ATOM 2527 C C . ASP A 1 313 ? -7.300 -9.444 27.079 1.00 86.62 313 ASP A C 1
ATOM 2529 O O . ASP A 1 313 ? -7.127 -8.627 27.992 1.00 86.62 313 ASP A O 1
ATOM 2533 N N . ASP A 1 314 ? -7.374 -10.748 27.332 1.00 76.25 314 ASP A N 1
ATOM 2534 C CA . ASP A 1 314 ? -7.228 -11.300 28.672 1.00 76.25 314 ASP A CA 1
ATOM 2535 C C . ASP A 1 314 ? -5.879 -10.924 29.314 1.00 76.25 314 ASP A C 1
ATOM 2537 O O . ASP A 1 314 ? -4.815 -11.065 28.719 1.00 76.25 314 ASP A O 1
ATOM 2541 N N . ASN A 1 315 ? -5.917 -10.574 30.605 1.00 81.88 315 ASN A N 1
ATOM 2542 C CA . ASN A 1 315 ? -4.756 -10.134 31.398 1.00 81.88 315 ASN A CA 1
ATOM 2543 C C . ASN A 1 315 ? -4.103 -8.827 30.921 1.00 81.88 315 ASN A C 1
ATOM 2545 O O . ASN A 1 315 ? -2.980 -8.536 31.329 1.00 81.88 315 ASN A O 1
ATOM 2549 N N . VAL A 1 316 ? -4.799 -8.022 30.121 1.00 86.69 316 VAL A N 1
ATOM 2550 C CA . VAL A 1 316 ? -4.309 -6.714 29.697 1.00 86.69 316 VAL A CA 1
ATOM 2551 C C . VAL A 1 316 ? -4.865 -5.604 30.584 1.00 86.69 316 VAL A C 1
ATOM 2553 O O . VAL A 1 316 ? -6.065 -5.520 30.854 1.00 86.69 316 VAL A O 1
ATOM 2556 N N . LYS A 1 317 ? -3.978 -4.721 31.051 1.00 88.19 317 LYS A N 1
ATOM 2557 C CA . LYS A 1 317 ? -4.350 -3.529 31.814 1.00 88.19 317 LYS A CA 1
ATOM 2558 C C . LYS A 1 317 ? -4.487 -2.320 30.890 1.00 88.19 317 LYS A C 1
ATOM 2560 O O . LYS A 1 317 ? -3.492 -1.767 30.431 1.00 88.19 317 LYS A O 1
ATOM 2565 N N . LEU A 1 318 ? -5.721 -1.861 30.711 1.00 89.88 318 LEU A N 1
ATOM 2566 C CA . LEU A 1 318 ? -6.038 -0.597 30.051 1.00 89.88 318 LEU A CA 1
ATOM 2567 C C . LEU A 1 318 ? -6.235 0.515 31.093 1.00 89.88 318 LEU A C 1
ATOM 2569 O O . LEU A 1 318 ? -7.077 0.395 31.984 1.00 89.88 318 LEU A O 1
ATOM 2573 N N . ILE A 1 319 ? -5.484 1.609 30.969 1.00 89.38 319 ILE A N 1
ATOM 2574 C CA . ILE A 1 319 ? -5.679 2.836 31.751 1.00 89.38 319 ILE A CA 1
ATOM 2575 C C . ILE A 1 319 ? -6.161 3.933 30.804 1.00 89.38 319 ILE A C 1
ATOM 2577 O O . ILE A 1 319 ? -5.564 4.144 29.757 1.00 89.38 319 ILE A O 1
ATOM 2581 N N . ILE A 1 320 ? -7.217 4.657 31.170 1.00 87.06 320 ILE A N 1
ATOM 2582 C CA . ILE A 1 320 ? -7.667 5.847 30.436 1.00 87.06 320 ILE A CA 1
ATOM 2583 C C . ILE A 1 320 ? -7.484 7.057 31.350 1.00 87.06 320 ILE A C 1
ATOM 2585 O O . ILE A 1 320 ? -7.934 7.032 32.495 1.00 87.06 320 ILE A O 1
ATOM 2589 N N . GLY A 1 321 ? -6.800 8.091 30.862 1.00 79.88 321 GLY A N 1
ATOM 2590 C CA . GLY A 1 321 ? -6.504 9.300 31.628 1.00 79.88 321 GLY A CA 1
ATOM 2591 C C . GLY A 1 321 ? -6.461 10.573 30.781 1.00 79.88 321 GLY A C 1
ATOM 2592 O O . GLY A 1 321 ? -6.735 10.566 29.580 1.00 79.88 321 GLY A O 1
ATOM 2593 N N . SER A 1 322 ? -6.081 11.679 31.419 1.00 70.00 322 SER A N 1
ATOM 2594 C CA . SER A 1 322 ? -5.851 12.991 30.794 1.00 70.00 322 SER A CA 1
ATOM 2595 C C . SER A 1 322 ? -4.380 13.395 30.947 1.00 70.00 322 SER A C 1
ATOM 2597 O O . SER A 1 322 ? -3.769 13.074 31.967 1.00 70.00 322 SER A O 1
ATOM 2599 N N . VAL A 1 323 ? -3.808 14.081 29.946 1.00 64.00 323 VAL A N 1
ATOM 2600 C CA . VAL A 1 323 ? -2.421 14.602 30.012 1.00 64.00 323 VAL A CA 1
ATOM 2601 C C . VAL A 1 323 ? -2.345 15.921 30.796 1.00 64.00 323 VAL A C 1
ATOM 2603 O O . VAL A 1 323 ? -1.280 16.278 31.293 1.00 64.00 323 VAL A O 1
ATOM 2606 N N . ALA A 1 324 ? -3.448 16.670 30.925 1.00 56.06 324 ALA A N 1
ATOM 2607 C CA . ALA A 1 324 ? -3.398 18.048 31.415 1.00 56.06 324 ALA A CA 1
ATOM 2608 C C . ALA A 1 324 ? -3.777 18.195 32.898 1.00 56.06 324 ALA A C 1
ATOM 2610 O O . ALA A 1 324 ? -4.897 17.915 33.317 1.00 56.06 324 ALA A O 1
ATOM 2611 N N . SER A 1 325 ? -2.841 18.763 33.658 1.00 48.12 325 SER A N 1
ATOM 2612 C CA . SER A 1 325 ? -2.951 19.253 35.038 1.00 48.12 325 SER A CA 1
ATOM 2613 C C . SER A 1 325 ? -3.725 20.576 35.190 1.00 48.12 325 SER A C 1
ATOM 2615 O O . SER A 1 325 ? -3.713 21.161 36.270 1.00 48.12 325 SER A O 1
ATOM 2617 N N . ASN A 1 326 ? -4.398 21.056 34.139 1.00 44.28 326 ASN A N 1
ATOM 2618 C CA . ASN A 1 326 ? -5.123 22.327 34.148 1.00 44.28 326 ASN A CA 1
ATOM 2619 C C . ASN A 1 326 ? -6.633 22.070 34.057 1.00 44.28 326 ASN A C 1
ATOM 2621 O O . ASN A 1 326 ? -7.128 21.688 33.005 1.00 44.28 326 ASN A O 1
ATOM 2625 N N . ASN A 1 327 ? -7.294 22.259 35.203 1.00 41.69 327 ASN A N 1
ATOM 2626 C CA . ASN A 1 327 ? -8.712 22.518 35.478 1.00 41.69 327 ASN A CA 1
ATOM 2627 C C . ASN A 1 327 ? -9.784 21.936 34.529 1.00 41.69 327 ASN A C 1
ATOM 2629 O O . ASN A 1 327 ? -9.918 22.335 33.380 1.00 41.69 327 ASN A O 1
ATOM 2633 N N . GLU A 1 328 ? -10.627 21.074 35.112 1.00 45.19 328 GLU A N 1
ATOM 2634 C CA . GLU A 1 328 ? -11.994 20.748 34.669 1.00 45.19 328 GLU A CA 1
ATOM 2635 C C . GLU A 1 328 ? -12.164 20.218 33.236 1.00 45.19 328 GLU A C 1
ATOM 2637 O O . GLU A 1 328 ? -13.052 20.636 32.496 1.00 45.19 328 GLU A O 1
ATOM 2642 N N . TYR A 1 329 ? -11.398 19.195 32.857 1.00 50.03 329 TYR A N 1
ATOM 2643 C CA . TYR A 1 329 ? -11.829 18.341 31.749 1.00 50.03 329 TYR A CA 1
ATOM 2644 C C . TYR A 1 329 ? -12.810 17.285 32.264 1.00 50.03 329 TYR A C 1
ATOM 2646 O O . TYR A 1 329 ? -12.419 16.318 32.919 1.00 50.03 329 TYR A O 1
ATOM 2654 N N . SER A 1 330 ? -14.096 17.458 31.952 1.00 51.34 330 SER A N 1
ATOM 2655 C CA . SER A 1 330 ? -15.076 16.375 32.050 1.00 51.34 330 SER A CA 1
ATOM 2656 C C . SER A 1 330 ? -14.826 15.388 30.905 1.00 51.34 330 SER A C 1
ATOM 2658 O O . SER A 1 330 ? -15.263 15.572 29.771 1.00 51.34 330 SER A O 1
ATOM 2660 N N . GLN A 1 331 ? -14.053 14.336 31.177 1.00 51.34 331 GLN A N 1
ATOM 2661 C CA . GLN A 1 331 ? -13.816 13.277 30.199 1.00 51.34 331 GLN A CA 1
ATOM 2662 C C . GLN A 1 331 ? -15.022 12.334 30.189 1.00 51.34 331 GLN A C 1
ATOM 2664 O O . GLN A 1 331 ? -15.162 11.454 31.036 1.00 51.34 331 GLN A O 1
ATOM 2669 N N . MET A 1 332 ? -15.929 12.543 29.238 1.00 56.25 332 MET A N 1
ATOM 2670 C CA . MET A 1 332 ? -17.064 11.652 29.026 1.00 56.25 332 MET A CA 1
ATOM 2671 C C . MET A 1 332 ? -16.647 10.519 28.094 1.00 56.25 332 MET A C 1
ATOM 2673 O O . MET A 1 332 ? -16.573 10.693 26.880 1.00 56.25 332 MET A O 1
ATOM 2677 N N . ILE A 1 333 ? -16.404 9.353 28.679 1.00 61.50 333 ILE A N 1
ATOM 2678 C CA . ILE A 1 333 ? -16.089 8.138 27.941 1.00 61.50 333 ILE A CA 1
ATOM 2679 C C . ILE A 1 333 ? -17.396 7.534 27.406 1.00 61.50 333 ILE A C 1
ATOM 2681 O O . ILE A 1 333 ? -18.271 7.154 28.184 1.00 61.50 333 ILE A O 1
ATOM 2685 N N . LYS A 1 334 ? -17.537 7.445 26.078 1.00 62.12 334 LYS A N 1
ATOM 2686 C CA . LYS A 1 334 ? -18.684 6.802 25.411 1.00 62.12 334 LYS A CA 1
ATOM 2687 C C . LYS A 1 334 ? -18.244 5.568 24.630 1.00 62.12 334 LYS A C 1
ATOM 2689 O O . LYS A 1 334 ? -17.362 5.663 23.778 1.00 62.12 334 LYS A O 1
ATOM 2694 N N . PHE A 1 335 ? -18.923 4.452 24.882 1.00 66.25 335 PHE A N 1
ATOM 2695 C CA . PHE A 1 335 ? -18.806 3.207 24.124 1.00 66.25 335 PHE A CA 1
ATOM 2696 C C . PHE A 1 335 ? -20.202 2.723 23.748 1.00 66.25 335 PHE A C 1
ATOM 2698 O O . PHE A 1 335 ? -21.100 2.774 24.590 1.00 66.25 335 PHE A O 1
ATOM 2705 N N . ASN A 1 336 ? -20.386 2.226 22.522 1.00 60.34 336 ASN A N 1
ATOM 2706 C CA . ASN A 1 336 ? -21.636 1.548 22.164 1.00 60.34 336 ASN A CA 1
ATOM 2707 C C . ASN A 1 336 ? -21.648 0.114 22.708 1.00 60.34 336 ASN A C 1
ATOM 2709 O O . ASN A 1 336 ? -22.687 -0.371 23.146 1.00 60.34 336 ASN A O 1
ATOM 2713 N N . ASN A 1 337 ? -20.487 -0.549 22.689 1.00 63.69 337 ASN A N 1
ATOM 2714 C CA . ASN A 1 337 ? -20.290 -1.900 23.202 1.00 63.69 337 ASN A CA 1
ATOM 2715 C C . ASN A 1 337 ? -18.923 -2.019 23.903 1.00 63.69 337 ASN A C 1
ATOM 2717 O O . ASN A 1 337 ? -17.956 -1.376 23.488 1.00 63.69 337 ASN A O 1
ATOM 2721 N N . PHE A 1 338 ? -18.835 -2.841 24.950 1.00 66.50 338 PHE A N 1
ATOM 2722 C CA . PHE A 1 338 ? -17.581 -3.192 25.625 1.00 66.50 338 PHE A CA 1
ATOM 2723 C C . PHE A 1 338 ? -17.518 -4.712 25.758 1.00 66.50 338 PHE A C 1
ATOM 2725 O O . PHE A 1 338 ? -18.353 -5.307 26.441 1.00 66.50 338 PHE A O 1
ATOM 2732 N N . GLU A 1 339 ? -16.552 -5.335 25.086 1.00 63.53 339 GLU A N 1
ATOM 2733 C CA . GLU A 1 339 ? -16.446 -6.790 24.977 1.00 63.53 339 GLU A CA 1
ATOM 2734 C C . GLU A 1 339 ? -15.099 -7.273 25.526 1.00 63.53 339 GLU A C 1
ATOM 2736 O O . GLU A 1 339 ? -14.054 -6.676 25.270 1.00 63.53 339 GLU A O 1
ATOM 2741 N N . ILE A 1 340 ? -15.137 -8.361 26.299 1.00 61.56 340 ILE A N 1
ATOM 2742 C CA . ILE A 1 340 ? -13.946 -9.037 26.824 1.00 61.56 340 ILE A CA 1
ATOM 2743 C C . ILE A 1 340 ? -13.864 -10.403 26.157 1.00 61.56 340 ILE A C 1
ATOM 2745 O O . ILE A 1 340 ? -14.700 -11.277 26.409 1.00 61.56 340 ILE A O 1
ATOM 2749 N N . THR A 1 341 ? -12.846 -10.597 25.328 1.00 58.69 341 THR A N 1
ATOM 2750 C CA . THR A 1 341 ? -12.600 -11.852 24.620 1.00 58.69 341 THR A CA 1
ATOM 2751 C C . THR A 1 341 ? -11.824 -12.820 25.511 1.00 58.69 341 THR A C 1
ATOM 2753 O O . THR A 1 341 ? -10.619 -12.691 25.707 1.00 58.69 341 THR A O 1
ATOM 2756 N N . ASN A 1 342 ? -12.518 -13.824 26.053 1.00 51.94 342 ASN A N 1
ATOM 2757 C CA . ASN A 1 342 ? -11.898 -14.889 26.842 1.00 51.94 342 ASN A CA 1
ATOM 2758 C C . ASN A 1 342 ? -11.403 -16.010 25.916 1.00 51.94 342 ASN A C 1
ATOM 2760 O O . ASN A 1 342 ? -12.196 -16.798 25.401 1.00 51.94 342 ASN A O 1
ATOM 2764 N N . ILE A 1 343 ? -10.088 -16.098 25.729 1.00 57.06 343 ILE A N 1
ATOM 2765 C CA . ILE A 1 343 ? -9.424 -17.162 24.950 1.00 57.06 343 ILE A CA 1
ATOM 2766 C C . ILE A 1 343 ? -9.042 -18.383 25.809 1.00 57.06 343 ILE A C 1
ATOM 2768 O O . ILE A 1 343 ? -8.340 -19.288 25.352 1.00 57.06 343 ILE A O 1
ATOM 2772 N N . ARG A 1 344 ? -9.483 -18.451 27.072 1.00 55.25 344 ARG A N 1
ATOM 2773 C CA . ARG A 1 344 ? -9.133 -19.541 27.996 1.00 55.25 344 ARG A CA 1
ATOM 2774 C C . ARG A 1 344 ? -9.996 -20.780 27.783 1.00 55.25 344 ARG A C 1
ATOM 2776 O O . ARG A 1 344 ? -11.103 -20.744 27.253 1.00 55.25 344 ARG A O 1
ATOM 2783 N N . LYS A 1 345 ? -9.482 -21.914 28.275 1.00 52.72 345 LYS A N 1
ATOM 2784 C CA . LYS A 1 345 ? -10.212 -23.189 28.329 1.00 52.72 345 LYS A CA 1
ATOM 2785 C C . LYS A 1 345 ? -11.556 -23.018 29.050 1.00 52.72 345 LYS A C 1
ATOM 2787 O O . LYS A 1 345 ? -11.648 -22.301 30.047 1.00 52.72 345 LYS A O 1
ATOM 2792 N N . SER A 1 346 ? -12.562 -23.755 28.574 1.00 55.62 346 SER A N 1
ATOM 2793 C CA . SER A 1 346 ? -13.884 -23.885 29.202 1.00 55.62 346 SER A CA 1
ATOM 2794 C C . SER A 1 346 ? -13.785 -24.009 30.730 1.00 55.62 346 SER A C 1
ATOM 2796 O O . SER A 1 346 ? -13.074 -24.878 31.234 1.00 55.62 346 SER A O 1
ATOM 2798 N N . GLY A 1 347 ? -14.521 -23.162 31.459 1.00 63.44 347 GLY A N 1
ATOM 2799 C CA . GLY A 1 347 ? -14.642 -23.209 32.923 1.00 63.44 347 GLY A CA 1
ATOM 2800 C C . GLY A 1 347 ? -13.897 -22.112 33.695 1.00 63.44 347 GLY A C 1
ATOM 2801 O O . GLY A 1 347 ? -14.134 -21.966 34.894 1.00 63.44 347 GLY A O 1
ATOM 2802 N N . ILE A 1 348 ? -13.049 -21.303 33.046 1.00 62.84 348 ILE A N 1
ATOM 2803 C CA . ILE A 1 348 ? -12.381 -20.162 33.697 1.00 62.84 348 ILE A CA 1
ATOM 2804 C C . ILE A 1 348 ? -13.235 -18.898 33.537 1.00 62.84 348 ILE A C 1
ATOM 2806 O O . ILE A 1 348 ? -13.414 -18.398 32.429 1.00 62.84 348 ILE A O 1
ATOM 2810 N N . ARG A 1 349 ? -13.762 -18.372 34.652 1.00 59.62 349 ARG A N 1
ATOM 2811 C CA . ARG A 1 349 ? -14.573 -17.141 34.667 1.00 59.62 349 ARG A CA 1
ATOM 2812 C C . ARG A 1 349 ? -13.705 -15.910 34.396 1.00 59.62 349 ARG A C 1
ATOM 2814 O O . ARG A 1 349 ? -12.706 -15.708 35.085 1.00 59.62 349 ARG A O 1
ATOM 2821 N N . SER A 1 350 ? -14.127 -15.066 33.458 1.00 59.94 350 SER A N 1
ATOM 2822 C CA . SER A 1 350 ? -13.566 -13.722 33.278 1.00 59.94 350 SER A CA 1
ATOM 2823 C C . SER A 1 350 ? -13.992 -12.809 34.425 1.00 59.94 350 SER A C 1
ATOM 2825 O O . SER A 1 350 ? -15.110 -12.916 34.931 1.00 59.94 350 SER A O 1
ATOM 2827 N N . GLN A 1 351 ? -13.112 -11.896 34.827 1.00 62.50 351 GLN A N 1
ATOM 2828 C CA . GLN A 1 351 ? -13.423 -10.842 35.788 1.00 62.50 351 GLN A CA 1
ATOM 2829 C C . GLN A 1 351 ? -13.035 -9.495 35.187 1.00 62.50 351 GLN A C 1
ATOM 2831 O O . GLN A 1 351 ? -11.909 -9.322 34.730 1.00 62.50 351 GLN A O 1
ATOM 2836 N N . PHE A 1 352 ? -13.965 -8.544 35.219 1.00 63.41 352 PHE A N 1
ATOM 2837 C CA . PHE A 1 352 ? -13.715 -7.149 34.880 1.00 63.41 352 PHE A CA 1
ATOM 2838 C C . PHE A 1 352 ? -13.649 -6.336 36.169 1.00 63.41 352 PHE A C 1
ATOM 2840 O O . PHE A 1 352 ? -14.583 -6.369 36.972 1.00 63.41 352 PHE A O 1
ATOM 2847 N N . LYS A 1 353 ? -12.549 -5.609 36.379 1.00 65.31 353 LYS A N 1
ATOM 2848 C CA . LYS A 1 353 ? -12.402 -4.696 37.515 1.00 65.31 353 LYS A CA 1
ATOM 2849 C C . LYS A 1 353 ? -12.307 -3.268 36.998 1.00 65.31 353 LYS A C 1
ATOM 2851 O O . LYS A 1 353 ? -11.269 -2.859 36.489 1.00 65.31 353 LYS A O 1
ATOM 2856 N N . TYR A 1 354 ? -13.382 -2.511 37.179 1.00 66.38 354 TYR A N 1
ATOM 2857 C CA . TYR A 1 354 ? -13.405 -1.072 36.945 1.00 66.38 354 TYR A CA 1
ATOM 2858 C C . TYR A 1 354 ? -13.095 -0.322 38.242 1.00 66.38 354 TYR A C 1
ATOM 2860 O O . TYR A 1 354 ? -13.639 -0.641 39.299 1.00 66.38 354 TYR A O 1
ATOM 2868 N N . SER A 1 355 ? -12.219 0.677 38.163 1.00 69.00 355 SER A N 1
ATOM 2869 C CA . SER A 1 355 ? -11.917 1.592 39.262 1.00 69.00 355 SER A CA 1
ATOM 2870 C C . SER A 1 355 ? -11.774 2.995 38.687 1.00 69.00 355 SER A C 1
ATOM 2872 O O . SER A 1 355 ? -10.957 3.202 37.796 1.00 69.00 355 SER A O 1
ATOM 2874 N N . SER A 1 356 ? -12.545 3.948 39.209 1.00 61.00 356 SER A N 1
ATOM 2875 C CA . SER A 1 356 ? -12.448 5.367 38.857 1.00 61.00 356 SER A CA 1
ATOM 2876 C C . SER A 1 356 ? -11.941 6.163 40.054 1.00 61.00 356 SER A C 1
ATOM 2878 O O . SER A 1 356 ? -12.382 5.948 41.183 1.00 61.00 356 SER A O 1
ATOM 2880 N N . THR A 1 357 ? -10.998 7.072 39.819 1.00 58.88 357 THR A N 1
ATOM 2881 C CA . THR A 1 357 ? -10.447 7.982 40.829 1.00 58.88 357 THR A CA 1
ATOM 2882 C C . THR A 1 357 ? -10.776 9.415 40.418 1.00 58.88 357 THR A C 1
ATOM 2884 O O . THR A 1 357 ? -10.150 9.935 39.501 1.00 58.88 357 THR A O 1
ATOM 2887 N N . LYS A 1 358 ? -11.734 10.019 41.143 1.00 44.47 358 LYS A N 1
ATOM 2888 C CA . LYS A 1 358 ? -12.422 11.319 40.954 1.00 44.47 358 LYS A CA 1
ATOM 2889 C C . LYS A 1 358 ? -13.658 11.298 40.041 1.00 44.47 358 LYS A C 1
ATOM 2891 O O . LYS A 1 358 ? -13.577 11.477 38.833 1.00 44.47 358 LYS A O 1
ATOM 2896 N N . ILE A 1 359 ? -14.810 11.165 40.697 1.00 37.09 359 ILE A N 1
ATOM 2897 C CA . ILE A 1 359 ? -16.115 11.648 40.237 1.00 37.09 359 ILE A CA 1
ATOM 2898 C C . ILE A 1 359 ? -16.275 13.028 40.892 1.00 37.09 359 ILE A C 1
ATOM 2900 O O . ILE A 1 359 ? -16.171 13.108 42.118 1.00 37.09 359 ILE A O 1
ATOM 2904 N N . HIS A 1 360 ? -16.444 14.088 40.102 1.00 34.47 360 HIS A N 1
ATOM 2905 C CA . HIS A 1 360 ? -16.934 15.377 40.595 1.00 34.47 360 HIS A CA 1
ATOM 2906 C C . HIS A 1 360 ? -18.397 15.525 40.209 1.00 34.47 360 HIS A C 1
ATOM 2908 O O . HIS A 1 360 ? -18.706 15.235 39.030 1.00 34.47 360 HIS A O 1
#

Solvent-accessible surface area (backbone atoms only — not comparable to full-atom values): 19503 Å² total; per-residue (Å²): 105,72,69,59,53,48,52,51,47,51,52,58,66,64,53,67,82,43,43,23,35,55,43,62,91,80,86,53,78,44,42,45,38,54,58,88,74,57,72,82,70,39,54,86,53,46,73,90,66,56,44,28,37,36,37,64,56,61,47,77,49,59,65,79,63,37,35,32,39,28,45,32,38,44,47,75,34,44,39,38,43,78,49,70,36,58,32,43,26,36,28,38,37,38,34,62,60,10,40,37,39,38,35,40,28,40,36,28,60,45,33,40,36,39,25,48,79,25,38,36,42,33,37,38,33,42,32,39,37,23,36,41,40,39,72,43,71,50,50,66,76,44,54,33,35,36,31,47,38,37,69,37,41,46,36,26,41,60,57,99,87,42,84,16,49,42,66,52,68,26,85,93,58,82,60,53,24,32,60,36,28,25,48,42,66,47,14,45,48,65,61,82,84,54,85,61,40,52,41,64,76,60,28,76,85,40,32,80,48,98,46,23,34,38,33,58,38,44,68,57,11,27,36,36,38,22,33,71,95,48,81,83,79,69,76,41,66,44,36,35,74,43,53,48,57,59,79,84,86,60,72,84,85,78,62,29,44,80,48,49,29,45,75,53,85,45,92,41,49,24,38,38,38,61,42,86,86,51,60,42,37,35,30,73,61,50,79,39,55,58,24,34,38,44,39,82,51,59,31,34,36,21,34,59,36,33,29,30,25,48,39,43,39,76,96,42,52,80,43,80,51,70,85,71,94,68,80,87,77,84,76,67,78,47,62,81,45,80,50,76,60,77,86,67,67,93,88,71,81,88,81,87,86,87,85,85,87,84,88,132

pLDDT: mean 81.97, std 16.3, range [34.47, 98.12]

Radius of gyration: 24.62 Å; Cα contacts (8 Å, |Δi|>4): 865; chains: 1; bounding box: 56×55×70 Å

Secondary structure (DSSP, 8-state):
-HHHHHHHHHHHHHTTS-SEEEE-SSSS-EEEESS-S-GGG--TT-TTT--EEEE-S-EEE--S-EEEEEEEE-SEEEEEETT-PEEEEEEEEEPTT-EEEEESEEEEEEEEEE-TT-EEEEES-EEESSEEEESSPPPTT--SEEEEE-S-EEEBPP-SS----EEEPPTT--S-EEEEEES-TTTT-TTTT-SSB--GGGGTT-EEETTEEEEEETTTTEEEEEETTPPP---EEEEE-SSB----SSSSS---BSSTT-S--SSS-EEEEE-TT-SEEE-TT--EEEEEEEE-S-EEEES--EEEEEEEETT--EEEE-S--SS------EEEEEEEE--S-TT---------S---

Organism: Entamoeba nuttalli (strain P19) (NCBI:txid1076696)